Protein AF-A0A8I0AFT9-F1 (afdb_monomer)

Structure (mmCIF, N/CA/C/O backbone):
data_AF-A0A8I0AFT9-F1
#
_entry.id   AF-A0A8I0AFT9-F1
#
loop_
_atom_site.group_PDB
_atom_site.id
_atom_site.type_symbol
_atom_site.label_atom_id
_atom_site.label_alt_id
_atom_site.label_comp_id
_atom_site.label_asym_id
_atom_site.label_entity_id
_atom_site.label_seq_id
_atom_site.pdbx_PDB_ins_code
_atom_site.Cartn_x
_atom_site.Cartn_y
_atom_site.Cartn_z
_atom_site.occupancy
_atom_site.B_iso_or_equiv
_atom_site.auth_seq_id
_atom_site.auth_comp_id
_atom_site.auth_asym_id
_atom_site.auth_atom_id
_atom_site.pdbx_PDB_model_num
ATOM 1 N N . MET A 1 1 ? 33.572 -23.261 83.042 1.00 41.34 1 MET A N 1
ATOM 2 C CA . MET A 1 1 ? 33.654 -23.619 81.605 1.00 41.34 1 MET A CA 1
ATOM 3 C C . MET A 1 1 ? 32.513 -22.936 80.867 1.00 41.34 1 MET A C 1
ATOM 5 O O . MET A 1 1 ? 31.389 -22.984 81.343 1.00 41.34 1 MET A O 1
ATOM 9 N N . LYS A 1 2 ? 32.816 -22.261 79.752 1.00 46.97 2 LYS A N 1
ATOM 10 C CA . LYS A 1 2 ? 31.858 -21.593 78.856 1.00 46.97 2 LYS A CA 1
ATOM 11 C C . LYS A 1 2 ? 31.115 -22.644 78.023 1.00 46.97 2 LYS A C 1
ATOM 13 O O . LYS A 1 2 ? 31.791 -23.472 77.420 1.00 46.97 2 LYS A O 1
ATOM 18 N N . LYS A 1 3 ? 29.785 -22.563 77.901 1.00 50.38 3 LYS A N 1
ATOM 19 C CA . LYS A 1 3 ? 29.046 -23.157 76.772 1.00 50.38 3 LYS A CA 1
ATOM 20 C C . LYS A 1 3 ? 27.942 -22.195 76.325 1.00 50.38 3 LYS A C 1
ATOM 22 O O . LYS A 1 3 ? 26.993 -21.944 77.055 1.00 50.38 3 LYS A O 1
ATOM 27 N N . LYS A 1 4 ? 28.161 -21.601 75.150 1.00 53.72 4 LYS A N 1
ATOM 28 C CA . LYS A 1 4 ? 27.217 -20.765 74.402 1.00 53.72 4 LYS A CA 1
ATOM 29 C C . LYS A 1 4 ? 26.193 -21.698 73.752 1.00 53.72 4 LYS A C 1
ATOM 31 O O . LYS A 1 4 ? 26.616 -22.658 73.111 1.00 53.72 4 LYS A O 1
ATOM 36 N N . PHE A 1 5 ? 24.901 -21.417 73.896 1.00 48.69 5 PHE A N 1
ATOM 37 C CA . PHE A 1 5 ? 23.862 -22.075 73.106 1.00 48.69 5 PHE A CA 1
ATOM 38 C C . PHE A 1 5 ? 23.368 -21.143 72.000 1.00 48.69 5 PHE A C 1
ATOM 40 O O . PHE A 1 5 ? 23.315 -19.925 72.156 1.00 48.69 5 PHE A O 1
ATOM 47 N N . LEU A 1 6 ? 23.161 -21.775 70.852 1.00 46.47 6 LEU A N 1
ATOM 48 C CA . LEU A 1 6 ? 23.053 -21.241 69.505 1.00 46.47 6 LEU A CA 1
ATOM 49 C C . LEU A 1 6 ? 21.650 -20.672 69.232 1.00 46.47 6 LEU A C 1
ATOM 51 O O . LEU A 1 6 ? 20.662 -21.175 69.758 1.00 46.47 6 LEU A O 1
ATOM 55 N N . SER A 1 7 ? 21.602 -19.652 68.375 1.00 48.34 7 SER A N 1
ATOM 56 C CA . SER A 1 7 ? 20.401 -19.068 67.763 1.00 48.34 7 SER A CA 1
ATOM 57 C C . SER A 1 7 ? 19.466 -20.133 67.168 1.00 48.34 7 SER A C 1
ATOM 59 O O . SER A 1 7 ? 19.925 -21.014 66.440 1.00 48.34 7 SER A O 1
ATOM 61 N N . LEU A 1 8 ? 18.162 -20.016 67.446 1.00 38.56 8 LEU A N 1
ATOM 62 C CA . LEU A 1 8 ? 17.100 -20.806 66.825 1.00 38.56 8 LEU A CA 1
ATOM 63 C C . LEU A 1 8 ? 16.384 -19.933 65.780 1.00 38.56 8 LEU A C 1
ATOM 65 O O . LEU A 1 8 ? 15.510 -19.138 66.116 1.00 38.56 8 LEU A O 1
ATOM 69 N N . MET A 1 9 ? 16.768 -20.074 64.508 1.00 53.03 9 MET A N 1
ATOM 70 C CA . MET A 1 9 ? 15.912 -19.684 63.384 1.00 53.03 9 MET A CA 1
ATOM 71 C C . MET A 1 9 ? 14.730 -20.657 63.341 1.00 53.03 9 MET A C 1
ATOM 73 O O . MET A 1 9 ? 14.940 -21.857 63.176 1.00 53.03 9 MET A O 1
ATOM 77 N N . MET A 1 10 ? 13.498 -20.158 63.445 1.00 44.72 10 MET A N 1
ATOM 78 C CA . MET A 1 10 ? 12.333 -20.887 62.944 1.00 44.72 10 MET A CA 1
ATOM 79 C C . MET A 1 10 ? 11.867 -20.238 61.646 1.00 44.72 10 MET A C 1
ATOM 81 O O . MET A 1 10 ? 11.552 -19.052 61.596 1.00 44.72 10 MET A O 1
ATOM 85 N N . ALA A 1 11 ? 11.889 -21.051 60.593 1.00 46.34 11 ALA A N 1
ATOM 86 C CA . ALA A 1 11 ? 11.368 -20.752 59.275 1.00 46.34 11 ALA A CA 1
ATOM 87 C C . ALA A 1 11 ? 9.864 -20.449 59.352 1.00 46.34 11 ALA A C 1
ATOM 89 O O . ALA A 1 11 ? 9.099 -21.246 59.896 1.00 46.34 11 ALA A O 1
ATOM 90 N N . ALA A 1 12 ? 9.446 -19.313 58.795 1.00 38.28 12 ALA A N 1
ATOM 91 C CA . ALA A 1 12 ? 8.038 -19.038 58.555 1.00 38.28 12 ALA A CA 1
ATOM 92 C C . ALA A 1 12 ? 7.589 -19.766 57.281 1.00 38.28 12 ALA A C 1
ATOM 94 O O . ALA A 1 12 ? 8.293 -19.795 56.271 1.00 38.28 12 ALA A O 1
ATOM 95 N N . ALA A 1 13 ? 6.429 -20.403 57.398 1.00 40.47 13 ALA A N 1
ATOM 96 C CA . ALA A 1 13 ? 5.843 -21.328 56.452 1.00 40.47 13 ALA A CA 1
ATOM 97 C C . ALA A 1 13 ? 5.521 -20.696 55.088 1.00 40.47 13 ALA A C 1
ATOM 99 O O . ALA A 1 13 ? 5.073 -19.557 54.985 1.00 40.47 13 ALA A O 1
ATOM 100 N N . VAL A 1 14 ? 5.699 -21.506 54.046 1.00 42.91 14 VAL A N 1
ATOM 101 C CA . VAL A 1 14 ? 5.199 -21.266 52.692 1.00 42.91 14 VAL A CA 1
ATOM 102 C C . VAL A 1 14 ? 3.669 -21.276 52.731 1.00 42.91 14 VAL A C 1
ATOM 104 O O . VAL A 1 14 ? 3.063 -22.311 53.005 1.00 42.91 14 VAL A O 1
ATOM 107 N N . VAL A 1 15 ? 3.042 -20.135 52.442 1.00 41.22 15 VAL A N 1
ATOM 108 C CA . VAL A 1 15 ? 1.609 -20.066 52.137 1.00 41.22 15 VAL A CA 1
ATOM 109 C C . VAL A 1 15 ? 1.445 -2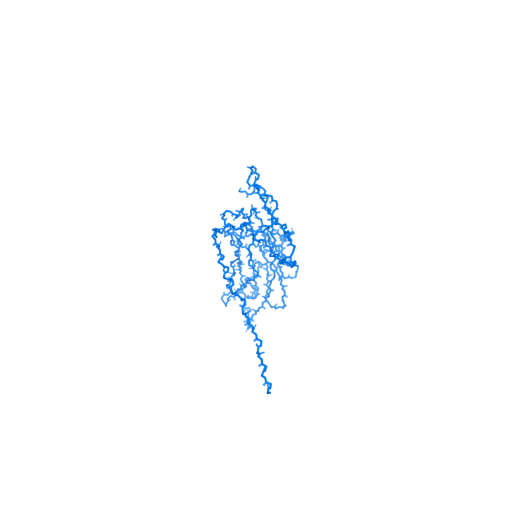0.405 50.661 1.00 41.22 15 VAL A C 1
ATOM 111 O O . VAL A 1 15 ? 1.812 -19.626 49.785 1.00 41.22 15 VAL A O 1
ATOM 114 N N . ALA A 1 16 ? 0.919 -21.596 50.384 1.00 40.03 16 ALA A N 1
ATOM 115 C CA . ALA A 1 16 ? 0.437 -21.949 49.059 1.00 40.03 16 ALA A CA 1
ATOM 116 C C . ALA A 1 16 ? -0.864 -21.179 48.802 1.00 40.03 16 ALA A C 1
ATOM 118 O O . ALA A 1 16 ? -1.919 -21.524 49.335 1.00 40.03 16 ALA A O 1
ATOM 119 N N . THR A 1 17 ? -0.796 -20.124 47.994 1.00 39.12 17 THR A N 1
ATOM 120 C CA . THR A 1 17 ? -1.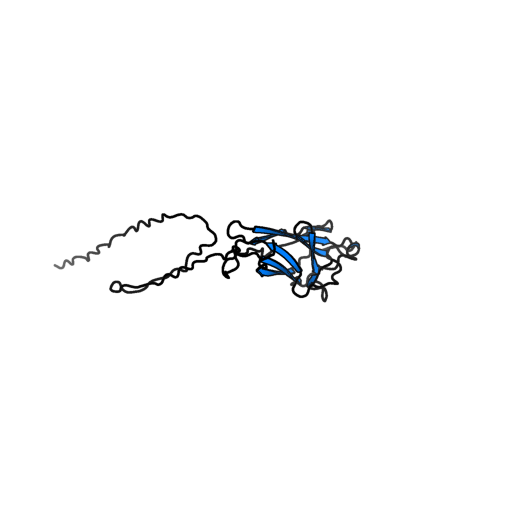993 -19.508 47.428 1.00 39.12 17 THR A CA 1
ATOM 121 C C . THR A 1 17 ? -2.519 -20.433 46.337 1.00 39.12 17 THR A C 1
ATOM 123 O O . THR A 1 17 ? -1.962 -20.551 45.249 1.00 39.12 17 THR A O 1
ATOM 126 N N . THR A 1 18 ? -3.599 -21.147 46.640 1.00 42.56 18 THR A N 1
ATOM 127 C CA . THR A 1 18 ? -4.420 -21.780 45.610 1.00 42.56 18 THR A CA 1
ATOM 128 C C . THR A 1 18 ? -5.233 -20.673 44.944 1.00 42.56 18 THR A C 1
ATOM 130 O O . THR A 1 18 ? -6.286 -20.265 45.425 1.00 42.56 18 THR A O 1
ATOM 133 N N . SER A 1 19 ? -4.707 -20.114 43.856 1.00 42.97 19 SER A N 1
ATOM 134 C CA . SER A 1 19 ? -5.471 -19.216 42.996 1.00 42.97 19 SER A CA 1
ATOM 135 C C . SER A 1 19 ? -6.519 -20.030 42.244 1.00 42.97 19 SER A C 1
ATOM 137 O O . SER A 1 19 ? -6.219 -20.841 41.368 1.00 42.97 19 SER A O 1
ATOM 139 N N . VAL A 1 20 ? -7.780 -19.819 42.610 1.00 38.97 20 VAL A N 1
ATOM 140 C CA . VAL A 1 20 ? -8.927 -20.352 41.879 1.00 38.97 20 VAL A CA 1
ATOM 141 C C . VAL A 1 20 ? -9.179 -19.427 40.687 1.00 38.97 20 VAL A C 1
ATOM 143 O O . VAL A 1 20 ? -9.991 -18.511 40.753 1.00 38.97 20 VAL A O 1
ATOM 146 N N . SER A 1 21 ? -8.448 -19.630 39.592 1.00 46.59 21 SER A N 1
ATOM 147 C CA . SER A 1 21 ? -8.747 -18.977 38.312 1.00 46.59 21 SER A CA 1
ATOM 148 C C . SER A 1 21 ? -9.812 -19.785 37.580 1.00 46.59 21 SER A C 1
ATOM 150 O O . SER A 1 21 ? -9.516 -20.566 36.680 1.00 46.59 21 SER A O 1
ATOM 152 N N . ALA A 1 22 ? -11.064 -19.623 37.996 1.00 44.50 22 ALA A N 1
ATOM 153 C CA . ALA A 1 22 ? -12.220 -20.152 37.291 1.00 44.50 22 ALA A CA 1
ATOM 154 C C . ALA A 1 22 ? -13.177 -18.996 37.020 1.00 44.50 22 ALA A C 1
ATOM 156 O O . ALA A 1 22 ? -13.913 -18.622 37.915 1.00 44.50 22 ALA A O 1
ATOM 157 N N . PHE A 1 23 ? -13.110 -18.414 35.821 1.00 39.19 23 PHE A N 1
ATOM 158 C CA . PHE A 1 23 ? -14.268 -18.089 34.981 1.00 39.19 23 PHE A CA 1
ATOM 159 C C . PHE A 1 23 ? -13.760 -17.692 33.587 1.00 39.19 23 PHE A C 1
ATOM 161 O O . PHE A 1 23 ? -13.130 -16.658 33.401 1.00 39.19 23 PHE A O 1
ATOM 168 N N . ALA A 1 24 ? -14.013 -18.599 32.641 1.00 39.72 24 ALA A N 1
ATOM 169 C CA . ALA A 1 24 ? -14.172 -18.386 31.206 1.00 39.72 24 ALA A CA 1
ATOM 170 C C . ALA A 1 24 ? -13.206 -17.406 30.513 1.00 39.72 24 ALA A C 1
ATOM 172 O O . ALA A 1 24 ? -13.501 -16.232 30.302 1.00 39.72 24 ALA A O 1
ATOM 173 N N . ALA A 1 25 ? -12.106 -17.960 30.003 1.00 38.69 25 ALA A N 1
ATOM 174 C CA . ALA A 1 25 ? -11.455 -17.439 28.809 1.00 38.69 25 ALA A CA 1
ATOM 175 C C . ALA A 1 25 ? -12.342 -17.717 27.579 1.00 38.69 25 ALA A C 1
ATOM 177 O O . ALA A 1 25 ? -12.031 -18.578 26.760 1.00 38.69 25 ALA A O 1
ATOM 178 N N . GLU A 1 26 ? -13.462 -17.007 27.448 1.00 37.50 26 GLU A N 1
ATOM 179 C CA . GLU A 1 26 ? -14.073 -16.808 26.136 1.00 37.50 26 GLU A CA 1
ATOM 180 C C . GLU A 1 26 ? -13.500 -15.522 25.555 1.00 37.50 26 GLU A C 1
ATOM 182 O O . GLU A 1 26 ? -13.589 -14.443 26.140 1.00 37.50 26 GLU A O 1
ATOM 187 N N . SER A 1 27 ? -12.820 -15.671 24.422 1.00 40.47 27 SER A N 1
ATOM 188 C CA . SER A 1 27 ? -12.082 -14.613 23.742 1.00 40.47 27 SER A CA 1
ATOM 189 C C . SER A 1 27 ? -13.046 -13.625 23.076 1.00 40.47 27 SER A C 1
ATOM 191 O O . SER A 1 27 ? -13.109 -13.538 21.856 1.00 40.47 27 SER A O 1
ATOM 193 N N . ASN A 1 28 ? -13.798 -12.861 23.868 1.00 41.69 28 ASN A N 1
ATOM 194 C CA . ASN A 1 28 ? -14.462 -11.658 23.389 1.00 41.69 28 ASN A CA 1
ATOM 195 C C . ASN A 1 28 ? -13.412 -10.552 23.287 1.00 41.69 28 ASN A C 1
ATOM 197 O O . ASN A 1 28 ? -13.028 -9.914 24.265 1.00 41.69 28 ASN A O 1
ATOM 201 N N . SER A 1 29 ? -12.961 -10.336 22.055 1.00 49.59 29 SER A N 1
ATOM 202 C CA . SER A 1 29 ? -11.903 -9.432 21.587 1.00 49.59 29 SER A CA 1
ATOM 203 C C . SER A 1 29 ? -12.009 -7.959 22.025 1.00 49.59 29 SER A C 1
ATOM 205 O O . SER A 1 29 ? -11.112 -7.180 21.688 1.00 49.59 29 SER A O 1
ATOM 207 N N . ASN A 1 30 ? -13.083 -7.592 22.733 1.00 47.22 30 ASN A N 1
ATOM 208 C CA . ASN A 1 30 ? -13.414 -6.254 23.224 1.00 47.22 30 ASN A CA 1
ATOM 209 C C . ASN A 1 30 ? -13.158 -6.066 24.728 1.00 47.22 30 ASN A C 1
ATOM 211 O O . ASN A 1 30 ? -13.286 -4.949 25.224 1.00 47.22 30 ASN A O 1
ATOM 215 N N . VAL A 1 31 ? -12.793 -7.122 25.460 1.00 41.00 31 VAL A N 1
ATOM 216 C CA . VAL A 1 31 ? -12.415 -7.012 26.873 1.00 41.00 31 VAL A CA 1
ATOM 217 C C . VAL A 1 31 ? -10.904 -6.823 26.950 1.00 41.00 31 VAL A C 1
ATOM 219 O O . VAL A 1 31 ? -10.132 -7.737 26.672 1.00 41.00 31 VAL A O 1
ATOM 222 N N . THR A 1 32 ? -10.471 -5.613 27.298 1.00 44.88 32 THR A N 1
ATOM 223 C CA . THR A 1 32 ? -9.063 -5.345 27.617 1.00 44.88 32 THR A CA 1
ATOM 224 C C . THR A 1 32 ? -8.904 -5.430 29.131 1.00 44.88 32 THR A C 1
ATOM 226 O O . THR A 1 32 ? -9.640 -4.764 29.856 1.00 44.88 32 THR A O 1
ATOM 229 N N . MET A 1 33 ? -7.966 -6.244 29.621 1.00 44.00 33 MET A N 1
ATOM 230 C CA . MET A 1 33 ? -7.638 -6.280 31.051 1.00 44.00 33 MET A CA 1
ATOM 231 C C . MET A 1 33 ? -6.879 -4.997 31.453 1.00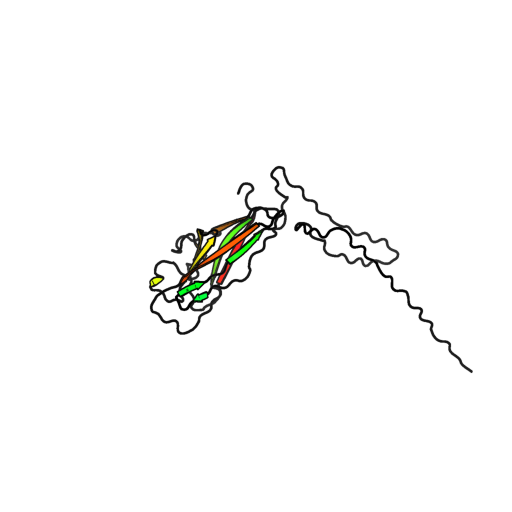 44.00 33 MET A C 1
ATOM 233 O O . MET A 1 33 ? -6.073 -4.507 30.654 1.00 44.00 33 MET A O 1
ATOM 237 N N . PRO A 1 34 ? -7.103 -4.432 32.657 1.00 55.91 34 PRO A N 1
ATOM 238 C CA . PRO A 1 34 ? -6.409 -3.223 33.093 1.00 55.91 34 PRO A CA 1
ATOM 239 C C . PRO A 1 34 ? -4.902 -3.439 33.299 1.00 55.91 34 PRO A C 1
ATOM 241 O O . PRO A 1 34 ? -4.425 -4.554 33.501 1.00 55.91 34 PRO A O 1
ATOM 244 N N . LYS A 1 35 ? -4.166 -2.323 33.310 1.00 57.84 35 LYS A N 1
ATOM 245 C CA . LYS A 1 35 ? -2.762 -2.219 33.730 1.00 57.84 35 LYS A CA 1
ATOM 246 C C . LYS A 1 35 ? -2.651 -2.579 35.221 1.00 57.84 35 LYS A C 1
ATOM 248 O O . LYS A 1 35 ? -3.449 -2.090 36.016 1.00 57.84 35 LYS A O 1
ATOM 253 N N . GLU A 1 36 ? -1.687 -3.419 35.592 1.00 60.88 36 GLU A N 1
ATOM 254 C CA . GLU A 1 36 ? -1.493 -3.864 36.981 1.00 60.88 36 GLU A CA 1
ATOM 255 C C . GLU A 1 36 ? -1.176 -2.688 37.927 1.00 60.88 36 GLU A C 1
ATOM 257 O O . GLU A 1 36 ? -0.393 -1.798 37.581 1.00 60.88 36 GLU A O 1
ATOM 262 N N . ALA A 1 37 ? -1.757 -2.702 39.132 1.00 58.22 37 ALA A N 1
ATOM 263 C CA . ALA A 1 37 ? -1.431 -1.778 40.218 1.00 58.22 37 ALA A CA 1
ATOM 264 C C . ALA A 1 37 ? -0.631 -2.515 41.303 1.00 58.22 37 ALA A C 1
ATOM 266 O O . ALA A 1 37 ? -1.021 -3.592 41.748 1.00 58.22 37 ALA A O 1
ATOM 267 N N . ASN A 1 38 ? 0.495 -1.936 41.728 1.00 63.34 38 ASN A N 1
ATOM 268 C CA . ASN A 1 38 ? 1.326 -2.477 42.803 1.00 63.34 38 ASN A CA 1
ATOM 269 C C . ASN A 1 38 ? 1.093 -1.655 44.077 1.00 63.34 38 ASN A C 1
ATOM 271 O O . ASN A 1 38 ? 1.601 -0.538 44.188 1.00 63.34 38 ASN A O 1
ATOM 275 N N . ILE A 1 39 ? 0.301 -2.194 45.006 1.00 70.62 39 ILE A N 1
ATOM 276 C CA . ILE A 1 39 ? -0.035 -1.533 46.271 1.00 70.62 39 ILE A CA 1
ATOM 277 C C . ILE A 1 39 ? 1.135 -1.710 47.245 1.00 70.62 39 ILE A C 1
ATOM 279 O O . ILE A 1 39 ? 1.480 -2.829 47.619 1.00 70.62 39 ILE A O 1
ATOM 283 N N . LYS A 1 40 ? 1.759 -0.596 47.644 1.00 67.38 40 LYS A N 1
ATOM 284 C CA . LYS A 1 40 ? 2.901 -0.557 48.571 1.00 67.38 40 LYS A CA 1
ATOM 285 C C . LYS A 1 40 ? 2.556 0.261 49.814 1.00 67.38 40 LYS A C 1
ATOM 287 O O . LYS A 1 40 ? 3.123 1.330 50.024 1.00 67.38 40 LYS A O 1
ATOM 292 N N . GLU A 1 41 ? 1.623 -0.242 50.614 1.00 73.31 41 GLU A N 1
ATOM 293 C CA . GLU A 1 41 ? 1.283 0.327 51.923 1.00 73.31 41 GLU A CA 1
ATOM 294 C C . GLU A 1 41 ? 1.636 -0.643 53.054 1.00 73.31 41 GLU A C 1
ATOM 296 O O . GLU A 1 41 ? 1.942 -1.814 52.817 1.00 73.31 41 GLU A O 1
ATOM 301 N N . THR A 1 42 ? 1.687 -0.126 54.279 1.00 67.19 42 THR A N 1
ATOM 302 C CA . THR A 1 42 ? 2.023 -0.900 55.474 1.00 67.19 42 THR A CA 1
ATOM 303 C C . THR A 1 42 ? 0.850 -1.789 55.903 1.00 67.19 42 THR A C 1
ATOM 305 O O . THR A 1 42 ? -0.308 -1.490 55.629 1.00 67.19 42 THR A O 1
ATOM 308 N N . ASP A 1 43 ? 1.166 -2.907 56.564 1.00 66.25 43 ASP A N 1
ATOM 309 C CA . ASP A 1 43 ? 0.229 -3.955 57.026 1.00 66.25 43 ASP A CA 1
ATOM 310 C C . ASP A 1 43 ? -0.897 -3.426 57.938 1.00 66.25 43 ASP A C 1
ATOM 312 O O . ASP A 1 43 ? -1.989 -3.986 57.974 1.00 66.25 43 ASP A O 1
ATOM 316 N N . ASP A 1 44 ? -0.655 -2.303 58.614 1.00 74.38 44 ASP A N 1
ATOM 317 C CA . ASP A 1 44 ? -1.593 -1.639 59.517 1.00 74.38 44 ASP A CA 1
ATOM 318 C C . ASP A 1 44 ? -2.564 -0.671 58.813 1.00 74.38 44 ASP A C 1
ATOM 320 O O . ASP A 1 44 ? -3.417 -0.072 59.472 1.00 74.38 44 ASP A O 1
ATOM 324 N N . GLN A 1 45 ? -2.454 -0.511 57.490 1.00 72.19 45 GLN A N 1
ATOM 325 C CA . GLN A 1 45 ? -3.344 0.317 56.675 1.00 72.19 45 GLN A CA 1
ATOM 326 C C . GLN A 1 45 ? -4.347 -0.536 55.889 1.00 72.19 45 GLN A C 1
ATOM 328 O O . GLN A 1 45 ? -4.131 -1.712 55.606 1.00 72.19 45 GLN A O 1
ATOM 333 N N . THR A 1 46 ? -5.467 0.079 55.505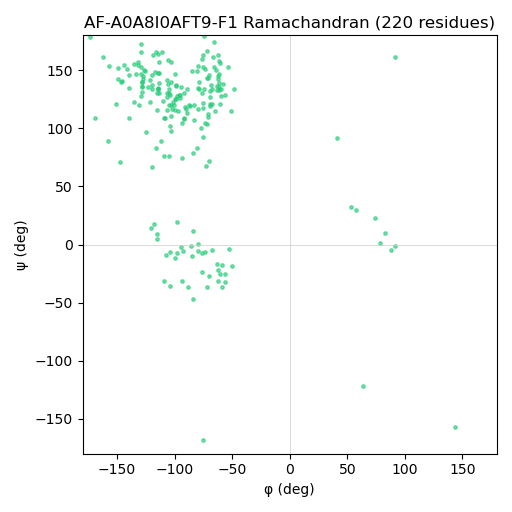 1.00 74.62 46 THR A N 1
ATOM 334 C CA . THR A 1 46 ? -6.482 -0.526 54.625 1.00 74.62 46 THR A CA 1
ATOM 335 C C . THR A 1 46 ? -6.444 0.166 53.260 1.00 74.62 46 THR A C 1
ATOM 337 O O . THR A 1 46 ? -7.295 1.016 52.984 1.00 74.62 46 THR A O 1
ATOM 340 N N . PRO A 1 47 ? -5.443 -0.143 52.408 1.00 75.12 47 PRO A N 1
ATOM 341 C CA . PRO A 1 47 ? -5.300 0.509 51.116 1.00 75.12 47 PRO A CA 1
ATOM 342 C C . PRO A 1 47 ? -6.543 0.265 50.267 1.00 75.12 47 PRO A C 1
ATOM 344 O O . PRO A 1 47 ? -7.029 -0.861 50.134 1.00 75.12 47 PRO A O 1
ATOM 347 N N . THR A 1 48 ? -7.039 1.334 49.661 1.00 75.94 48 THR A N 1
ATOM 348 C CA . THR A 1 48 ? -8.128 1.278 48.686 1.00 75.94 48 THR A CA 1
ATOM 349 C C . THR A 1 48 ? -7.551 1.508 47.297 1.00 75.94 48 THR A C 1
ATOM 351 O O . THR A 1 48 ? -6.629 2.300 47.118 1.00 75.94 48 THR A O 1
ATOM 354 N N . GLN A 1 49 ? -8.064 0.780 46.307 1.00 73.62 49 GLN A N 1
ATOM 355 C CA . GLN A 1 49 ? -7.665 0.940 44.915 1.00 73.62 49 GLN A CA 1
ATOM 356 C C . GLN A 1 49 ? -8.914 1.044 44.057 1.00 73.62 49 GLN A C 1
ATOM 358 O O . GLN A 1 49 ? -9.712 0.108 43.982 1.00 73.62 49 GLN A O 1
ATOM 363 N N . ASP A 1 50 ? -9.044 2.171 43.369 1.00 77.69 50 ASP A N 1
ATOM 364 C CA . ASP A 1 50 ? -10.102 2.354 42.390 1.00 77.69 50 ASP A CA 1
ATOM 365 C C . ASP A 1 50 ? -9.838 1.456 41.178 1.00 77.69 50 ASP A C 1
ATOM 367 O O . ASP A 1 50 ? -8.754 1.480 40.580 1.00 77.69 50 ASP A O 1
ATOM 371 N N . VAL A 1 51 ? -10.846 0.659 40.815 1.00 72.44 51 VAL A N 1
ATOM 372 C CA . VAL A 1 51 ? -10.872 -0.144 39.591 1.00 72.44 51 VAL A CA 1
ATOM 373 C C . VAL A 1 51 ? -11.892 0.477 38.650 1.00 72.44 51 VAL A C 1
ATOM 375 O O . VAL A 1 51 ? -13.099 0.408 38.876 1.00 72.44 51 VAL A O 1
ATOM 378 N N . TYR A 1 52 ? -11.403 1.089 37.576 1.00 70.81 52 TYR A N 1
ATOM 379 C CA . TYR A 1 52 ? -12.262 1.693 36.566 1.00 70.81 52 TYR A CA 1
ATOM 380 C C . TYR A 1 52 ? -12.742 0.628 35.578 1.00 70.81 52 TYR A C 1
ATOM 382 O O . TYR A 1 52 ? -11.939 -0.002 34.890 1.00 70.81 52 TYR A O 1
ATOM 390 N N . ILE A 1 53 ? -14.061 0.446 35.495 1.00 69.81 53 ILE A N 1
ATOM 391 C CA . ILE A 1 53 ? -14.719 -0.450 34.539 1.00 69.81 53 ILE A CA 1
ATOM 392 C C . ILE A 1 53 ? -15.454 0.415 33.516 1.00 69.81 53 ILE A C 1
ATOM 394 O O . ILE A 1 53 ? -16.294 1.238 33.879 1.00 69.81 53 ILE A O 1
ATOM 398 N N . THR A 1 54 ? -15.144 0.242 32.232 1.00 68.50 54 THR A N 1
ATOM 399 C CA . THR A 1 54 ? -15.823 0.953 31.142 1.00 68.50 54 THR A CA 1
ATOM 400 C C . THR A 1 54 ? -16.858 0.044 30.489 1.00 68.50 54 THR A C 1
ATOM 402 O O . THR A 1 54 ? -16.516 -1.014 29.965 1.00 68.50 54 THR A O 1
ATOM 405 N N . GLY A 1 55 ? -18.124 0.465 30.518 1.00 58.41 55 GLY A N 1
ATOM 406 C CA . GLY A 1 55 ? -19.218 -0.167 29.782 1.00 58.41 55 GLY A CA 1
ATOM 407 C C . GLY A 1 55 ? -19.531 0.591 28.493 1.00 58.41 55 GLY A C 1
ATOM 408 O O . GLY A 1 55 ? -19.436 1.818 28.444 1.00 58.41 55 GLY A O 1
ATOM 409 N N . HIS A 1 56 ? -19.934 -0.135 27.455 1.00 69.75 56 HIS A N 1
ATOM 410 C CA . HIS A 1 56 ? -20.381 0.436 26.189 1.00 69.75 56 HIS A CA 1
ATOM 411 C C . HIS A 1 56 ? -21.746 -0.151 25.824 1.00 69.75 56 HIS A C 1
ATOM 413 O O . HIS A 1 56 ? -21.951 -1.356 25.957 1.00 69.75 56 HIS A O 1
ATOM 419 N N . VAL A 1 57 ? -22.661 0.699 25.361 1.00 66.81 57 VAL A N 1
ATOM 420 C CA . VAL A 1 57 ? -23.984 0.313 24.852 1.00 66.81 57 VAL A CA 1
ATOM 421 C C . VAL A 1 57 ? -24.090 0.840 23.427 1.00 66.81 57 VAL A C 1
ATOM 423 O O . VAL A 1 57 ? -23.664 1.966 23.167 1.00 66.81 57 VAL A O 1
ATOM 426 N N . GLN A 1 58 ? -24.593 0.011 22.515 1.00 63.25 58 GLN A N 1
ATOM 427 C CA . GLN A 1 58 ? -24.830 0.413 21.131 1.00 63.25 58 GLN A CA 1
ATOM 428 C C . GLN A 1 58 ? -26.052 1.333 21.029 1.00 63.25 58 GLN A C 1
ATOM 430 O O . GLN A 1 58 ? -26.973 1.222 21.839 1.00 63.25 58 GLN A O 1
ATOM 435 N N . ASP A 1 59 ? -26.068 2.227 20.042 1.00 66.50 59 ASP A N 1
ATOM 436 C CA . ASP A 1 59 ? -27.274 2.985 19.696 1.00 66.50 59 ASP A CA 1
ATOM 437 C C . ASP A 1 59 ? -28.314 2.116 18.957 1.00 66.50 59 ASP A C 1
ATOM 439 O O . ASP A 1 59 ? -28.113 0.922 18.717 1.00 66.50 59 ASP A O 1
ATOM 443 N N . GLU A 1 60 ? -29.455 2.710 18.600 1.00 64.06 60 GLU A N 1
ATOM 444 C CA . GLU A 1 60 ? -30.547 2.023 17.894 1.00 64.06 60 GLU A CA 1
ATOM 445 C C . GLU A 1 60 ? -30.142 1.521 16.495 1.00 64.06 60 GLU A C 1
ATOM 447 O O . GLU A 1 60 ? -30.813 0.659 15.925 1.00 64.06 60 GLU A O 1
ATOM 452 N N . GLN A 1 61 ? -29.041 2.036 15.944 1.00 61.75 61 GLN A N 1
ATOM 453 C CA . GLN A 1 61 ? -28.458 1.645 14.663 1.00 61.75 61 GLN A CA 1
ATOM 454 C C . GLN A 1 61 ? -27.352 0.587 14.831 1.00 61.75 61 GLN A C 1
ATOM 456 O O . GLN A 1 61 ? -26.808 0.095 13.840 1.00 61.75 61 GLN A O 1
ATOM 461 N N . GLY A 1 62 ? -27.035 0.194 16.069 1.00 58.06 62 GLY A N 1
ATOM 462 C CA . GLY A 1 62 ? -25.987 -0.770 16.389 1.00 58.06 62 GLY A CA 1
ATOM 463 C C . GLY A 1 62 ? -24.580 -0.165 16.443 1.00 58.06 62 GLY A C 1
ATOM 464 O O . GLY A 1 62 ? -23.599 -0.916 16.515 1.00 58.06 62 GLY A O 1
ATOM 465 N N . GLU A 1 63 ? -24.429 1.162 16.409 1.00 61.38 63 GLU A N 1
ATOM 466 C CA . GLU A 1 63 ? -23.120 1.804 16.510 1.00 61.38 63 GLU A CA 1
ATOM 467 C C . GLU A 1 63 ? -22.623 1.856 17.952 1.00 61.38 63 GLU A C 1
ATOM 469 O O . GLU A 1 63 ? -23.355 2.150 18.892 1.00 61.38 63 GLU A O 1
ATOM 474 N N . MET A 1 64 ? -21.327 1.606 18.131 1.00 65.94 64 MET A N 1
ATOM 475 C CA . MET A 1 64 ? -20.658 1.765 19.421 1.00 65.94 64 MET A CA 1
ATOM 476 C C . MET A 1 64 ? -20.203 3.217 19.628 1.00 65.94 64 MET A C 1
ATOM 478 O O . MET A 1 64 ? -19.794 3.867 18.657 1.00 65.94 64 MET A O 1
ATOM 482 N N . PRO A 1 65 ? -20.153 3.708 20.885 1.00 66.81 65 PRO A N 1
ATOM 483 C CA . PRO A 1 65 ? -19.500 4.977 21.200 1.00 66.81 65 PRO A CA 1
ATOM 484 C C . PRO A 1 65 ? -18.058 4.992 20.669 1.00 66.81 65 PRO A C 1
ATOM 486 O O . PRO A 1 65 ? -17.431 3.940 20.502 1.00 66.81 65 PRO A O 1
ATOM 489 N N . THR A 1 66 ? -17.529 6.184 20.371 1.00 65.00 66 THR A N 1
ATOM 490 C CA . THR A 1 66 ? -16.182 6.348 19.803 1.00 65.00 66 THR A CA 1
ATOM 491 C C . THR A 1 66 ? -15.146 5.580 20.622 1.00 65.00 66 THR A C 1
ATOM 493 O O . THR A 1 66 ? -14.902 5.901 21.782 1.00 65.00 66 THR A O 1
ATOM 496 N N . ALA A 1 67 ? -14.537 4.571 19.999 1.00 64.00 67 ALA A N 1
ATOM 497 C CA . ALA A 1 67 ? -13.543 3.692 20.600 1.00 64.00 67 ALA A CA 1
ATOM 498 C C . ALA A 1 67 ? -12.299 3.606 19.702 1.00 64.00 67 ALA A C 1
ATOM 500 O O . ALA A 1 67 ? -12.325 4.003 18.534 1.00 64.00 67 ALA A O 1
ATOM 501 N N . SER A 1 68 ? -11.198 3.092 20.248 1.00 66.00 68 SER A N 1
ATOM 502 C CA . SER A 1 68 ? -9.953 2.893 19.500 1.00 66.00 68 SER A CA 1
ATOM 503 C C . SER A 1 68 ? -10.139 1.909 18.339 1.00 66.00 68 SER A C 1
ATOM 505 O O . SER A 1 68 ? -10.824 0.895 18.471 1.00 66.00 68 SER A O 1
ATOM 507 N N . PHE A 1 69 ? -9.483 2.170 17.204 1.00 68.62 69 PHE A N 1
ATOM 508 C CA . PHE A 1 69 ? -9.423 1.205 16.105 1.00 68.62 69 PHE A CA 1
ATOM 509 C C . PHE A 1 69 ? -8.699 -0.073 16.541 1.00 68.62 69 PHE A C 1
ATOM 511 O O . PHE A 1 69 ? -7.614 -0.009 17.119 1.00 68.62 69 PHE A O 1
ATOM 518 N N . LYS A 1 70 ? -9.255 -1.230 16.175 1.00 75.19 70 LYS A N 1
ATOM 519 C CA . LYS A 1 70 ? -8.580 -2.529 16.259 1.00 75.19 70 LYS A CA 1
ATOM 520 C C . LYS A 1 70 ? -8.406 -3.090 14.849 1.00 75.19 70 LYS A C 1
ATOM 522 O O . LYS A 1 70 ? -9.243 -3.843 14.356 1.00 75.19 70 LYS A O 1
ATOM 527 N N . VAL A 1 71 ? -7.350 -2.634 14.176 1.00 71.75 71 VAL A N 1
ATOM 528 C CA . VAL A 1 71 ? -7.070 -2.942 12.766 1.00 71.75 71 VAL A CA 1
ATOM 529 C C . VAL A 1 71 ? -5.645 -3.460 12.623 1.00 71.75 71 VAL A C 1
ATOM 531 O O . VAL A 1 71 ? -4.707 -2.839 13.120 1.00 71.75 71 VAL A O 1
ATOM 534 N N . THR A 1 72 ? -5.475 -4.574 11.917 1.00 77.19 72 THR A N 1
ATOM 535 C CA . THR A 1 72 ? -4.164 -5.127 11.558 1.00 77.19 72 THR A CA 1
ATOM 536 C C . THR A 1 72 ? -3.878 -4.855 10.086 1.00 77.19 72 THR A C 1
ATOM 538 O O . THR A 1 72 ? -4.719 -5.130 9.228 1.00 77.19 72 THR A O 1
ATOM 541 N N . VAL A 1 73 ? -2.686 -4.325 9.800 1.00 78.94 73 VAL A N 1
ATOM 542 C CA . VAL A 1 73 ? -2.157 -4.119 8.444 1.00 78.94 73 VAL A CA 1
ATOM 543 C C . VAL A 1 73 ? -0.711 -4.618 8.364 1.00 78.94 73 VAL A C 1
ATOM 545 O O . VAL A 1 73 ? 0.021 -4.490 9.351 1.00 78.94 73 VAL A O 1
ATOM 548 N N . PRO A 1 74 ? -0.257 -5.159 7.221 1.00 76.88 74 PRO A N 1
ATOM 549 C CA . PRO A 1 74 ? 1.133 -5.559 7.057 1.00 76.88 74 PRO A CA 1
ATOM 550 C C . PRO A 1 74 ? 2.039 -4.327 7.041 1.00 76.88 74 PRO A C 1
ATOM 552 O O . PRO A 1 74 ? 1.730 -3.327 6.394 1.00 76.88 74 PRO A O 1
ATOM 555 N N . THR A 1 75 ? 3.176 -4.411 7.729 1.00 77.19 75 THR A N 1
ATOM 556 C CA . THR A 1 75 ? 4.159 -3.317 7.826 1.00 77.19 75 THR A CA 1
ATOM 557 C C . THR A 1 75 ? 5.345 -3.486 6.878 1.00 77.19 75 THR A C 1
ATOM 559 O O . THR A 1 75 ? 6.109 -2.544 6.681 1.00 77.19 75 THR A O 1
ATOM 562 N N . ALA A 1 76 ? 5.495 -4.666 6.273 1.00 77.88 76 ALA A N 1
ATOM 563 C CA . ALA A 1 76 ? 6.544 -4.974 5.312 1.00 77.88 76 ALA A CA 1
ATOM 564 C C . ALA A 1 76 ? 6.024 -5.934 4.239 1.00 77.88 76 ALA A C 1
ATOM 566 O O . ALA A 1 76 ? 5.275 -6.866 4.534 1.00 77.88 76 ALA A O 1
ATOM 567 N N . ALA A 1 77 ? 6.442 -5.709 2.996 1.00 81.50 77 ALA A N 1
ATOM 568 C CA . ALA A 1 77 ? 6.150 -6.584 1.874 1.00 81.50 77 ALA A CA 1
ATOM 569 C C . ALA A 1 77 ? 7.189 -6.384 0.764 1.00 81.50 77 ALA A C 1
ATOM 571 O O . ALA A 1 77 ? 7.757 -5.301 0.637 1.00 81.50 77 ALA A O 1
ATOM 572 N N . ASN A 1 78 ? 7.411 -7.417 -0.048 1.00 87.56 78 ASN A N 1
ATOM 573 C CA . ASN A 1 78 ? 8.367 -7.391 -1.152 1.00 87.56 78 ASN A CA 1
ATOM 574 C C . ASN A 1 78 ? 7.674 -7.832 -2.437 1.00 87.56 78 ASN A C 1
ATOM 576 O O . ASN A 1 78 ? 6.877 -8.768 -2.410 1.00 87.56 78 ASN A O 1
ATOM 580 N N . PHE A 1 79 ? 8.018 -7.201 -3.557 1.00 92.19 79 PHE A N 1
ATOM 581 C CA . PHE A 1 79 ? 7.697 -7.706 -4.888 1.00 92.19 79 PHE A CA 1
ATOM 582 C C . PHE A 1 79 ? 8.986 -8.088 -5.614 1.00 92.19 79 PHE A C 1
ATOM 584 O O . PHE A 1 79 ? 10.072 -7.620 -5.280 1.00 92.19 79 PHE A O 1
ATOM 591 N N . THR A 1 80 ? 8.877 -8.965 -6.603 1.00 93.44 80 THR A N 1
ATOM 592 C CA . THR A 1 80 ? 10.008 -9.436 -7.405 1.00 93.44 80 THR A CA 1
ATOM 593 C C . THR A 1 80 ? 9.685 -9.285 -8.878 1.00 93.44 80 THR A C 1
ATOM 595 O O . THR A 1 80 ? 8.600 -9.652 -9.319 1.00 93.44 80 THR A O 1
ATOM 598 N N . VAL A 1 81 ? 10.644 -8.785 -9.655 1.00 92.75 81 VAL A N 1
ATOM 599 C CA . VAL A 1 81 ? 10.600 -8.872 -11.116 1.00 92.75 81 VAL A CA 1
ATOM 600 C C . VAL A 1 81 ? 11.446 -10.065 -11.532 1.00 92.75 81 VAL A C 1
ATOM 602 O O . VAL A 1 81 ? 12.656 -10.086 -11.308 1.00 92.75 81 VAL A O 1
ATOM 605 N N . THR A 1 82 ? 10.815 -11.083 -12.107 1.00 91.56 82 THR A N 1
ATOM 606 C CA . THR A 1 82 ? 11.515 -12.303 -12.521 1.00 91.56 82 THR A CA 1
ATOM 607 C C . THR A 1 82 ? 12.388 -12.053 -13.747 1.00 91.56 82 THR A C 1
ATOM 609 O O . THR A 1 82 ? 12.240 -11.055 -14.457 1.00 91.56 82 THR A O 1
ATOM 612 N N . ASN A 1 83 ? 13.278 -12.997 -14.063 1.00 88.44 83 ASN A N 1
ATOM 613 C CA . ASN A 1 83 ? 14.063 -12.933 -15.295 1.00 88.44 83 ASN A CA 1
ATOM 614 C C . ASN A 1 83 ? 13.186 -12.932 -16.571 1.00 88.44 83 ASN A C 1
ATOM 616 O O . ASN A 1 83 ? 13.589 -12.360 -17.581 1.00 88.44 83 ASN A O 1
ATOM 620 N N . ALA A 1 84 ? 11.972 -13.482 -16.501 1.00 87.25 84 ALA A N 1
ATOM 621 C CA . ALA A 1 84 ? 10.976 -13.464 -17.568 1.00 87.25 84 ALA A CA 1
ATOM 622 C C . ALA A 1 84 ? 10.200 -12.133 -17.674 1.00 87.25 84 ALA A C 1
ATOM 624 O O . ALA A 1 84 ? 9.310 -12.010 -18.513 1.00 87.25 84 ALA A O 1
ATOM 625 N N . GLY A 1 85 ? 10.501 -11.138 -16.829 1.00 84.88 85 GLY A N 1
ATOM 626 C CA . GLY A 1 85 ? 9.797 -9.850 -16.822 1.00 84.88 85 GLY A CA 1
ATOM 627 C C . GLY A 1 85 ? 8.389 -9.927 -16.226 1.00 84.88 85 GLY A C 1
ATOM 628 O O . GLY A 1 85 ? 7.540 -9.093 -16.533 1.00 84.88 85 GLY A O 1
ATOM 629 N N . VAL A 1 86 ? 8.127 -10.930 -15.384 1.00 90.12 86 VAL A N 1
ATOM 630 C CA . VAL A 1 86 ? 6.870 -11.055 -14.635 1.00 90.12 86 VAL A CA 1
ATOM 631 C C . VAL A 1 86 ? 7.043 -10.377 -13.282 1.00 90.12 86 VAL A C 1
ATOM 633 O O . VAL A 1 86 ? 8.021 -10.645 -12.583 1.00 90.12 86 VAL A O 1
ATOM 636 N N . VAL A 1 87 ? 6.100 -9.515 -12.903 1.00 93.81 87 VAL A N 1
ATOM 637 C CA . VAL A 1 87 ? 6.047 -8.934 -11.557 1.00 93.81 87 VAL A CA 1
ATOM 638 C C . VAL A 1 87 ? 5.254 -9.877 -10.660 1.00 93.81 87 VAL A C 1
ATOM 640 O O . VAL A 1 87 ? 4.088 -10.155 -10.922 1.00 93.81 87 VAL A O 1
ATOM 643 N N . VAL A 1 88 ? 5.889 -10.364 -9.601 1.00 93.69 88 VAL A N 1
ATOM 644 C CA . VAL A 1 88 ? 5.259 -11.157 -8.542 1.00 93.69 88 VAL A CA 1
ATOM 645 C C . VAL A 1 88 ? 5.184 -10.275 -7.308 1.00 93.69 88 VAL A C 1
ATOM 647 O O . VAL A 1 88 ? 6.217 -9.954 -6.719 1.00 93.69 88 VAL A O 1
ATOM 650 N N . GLY A 1 89 ? 3.980 -9.838 -6.953 1.00 91.38 89 GLY A N 1
ATOM 651 C CA . GLY A 1 89 ? 3.764 -8.950 -5.819 1.00 91.38 89 GLY A CA 1
ATOM 652 C C . GLY A 1 89 ? 3.041 -9.611 -4.641 1.00 91.38 89 GLY A C 1
ATOM 653 O O . GLY A 1 89 ? 2.502 -10.712 -4.767 1.00 91.38 89 GLY A O 1
ATOM 654 N N . PRO A 1 90 ? 3.068 -8.953 -3.472 1.00 92.56 90 PRO A N 1
ATOM 655 C CA . PRO A 1 90 ? 2.455 -9.432 -2.242 1.00 92.56 90 PRO A CA 1
ATOM 656 C C . PRO A 1 90 ? 0.930 -9.268 -2.230 1.00 92.56 90 PRO A C 1
ATOM 658 O O . PRO A 1 90 ? 0.361 -8.400 -2.898 1.00 92.56 90 PRO A O 1
ATOM 661 N N . GLU A 1 91 ? 0.281 -10.041 -1.359 1.00 93.25 91 GLU A N 1
ATOM 662 C CA . GLU A 1 91 ? -1.087 -9.787 -0.909 1.00 93.25 91 GLU A CA 1
ATOM 663 C C . GLU A 1 91 ? -1.043 -9.169 0.493 1.00 93.25 91 GLU A C 1
ATOM 665 O O . GLU A 1 91 ? -0.576 -9.795 1.444 1.00 93.25 91 GLU A O 1
ATOM 670 N N . LEU A 1 92 ? -1.520 -7.933 0.627 1.00 90.44 92 LEU A N 1
ATOM 671 C CA . LEU A 1 92 ? -1.597 -7.224 1.898 1.00 90.44 92 LEU A CA 1
ATOM 672 C C . LEU A 1 92 ? -2.969 -7.467 2.530 1.00 90.44 92 LEU A C 1
ATOM 674 O O . LEU A 1 92 ? -3.977 -6.962 2.035 1.00 90.44 92 LEU A O 1
ATOM 678 N N . GLU A 1 93 ? -3.027 -8.241 3.609 1.00 92.06 93 GLU A N 1
ATOM 679 C CA . GLU A 1 93 ? -4.282 -8.500 4.317 1.00 92.06 93 GLU A CA 1
ATOM 680 C C . GLU A 1 93 ? -4.575 -7.412 5.353 1.00 92.06 93 GLU A C 1
ATOM 682 O O . GLU A 1 93 ? -3.822 -7.219 6.303 1.00 92.06 93 GLU A O 1
ATOM 687 N N . VAL A 1 94 ? -5.699 -6.719 5.182 1.00 91.50 94 VAL A N 1
ATOM 688 C CA . VAL A 1 94 ? -6.269 -5.827 6.190 1.00 91.50 94 VAL A CA 1
ATOM 689 C C . VAL A 1 94 ? -7.315 -6.597 6.977 1.00 91.50 94 VAL A C 1
ATOM 691 O O . VAL A 1 94 ? -8.233 -7.171 6.387 1.00 91.50 94 VAL A O 1
ATOM 694 N N . LYS A 1 95 ? -7.214 -6.558 8.305 1.00 89.50 95 LYS A N 1
ATOM 695 C CA . LYS A 1 95 ? -8.170 -7.179 9.224 1.00 89.50 95 LYS A CA 1
ATOM 696 C C . LYS A 1 95 ? -8.757 -6.124 10.154 1.00 89.50 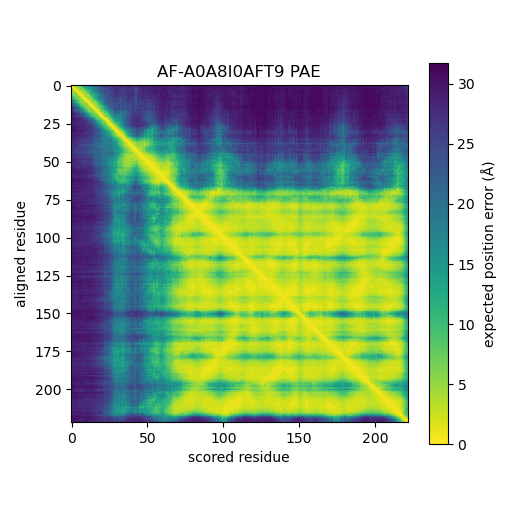95 LYS A C 1
ATOM 698 O O . LYS A 1 95 ? -8.008 -5.456 10.861 1.00 89.50 95 LYS A O 1
ATOM 703 N N . ASN A 1 96 ? -10.080 -5.980 10.160 1.00 87.69 96 ASN A N 1
ATOM 704 C CA . ASN A 1 96 ? -10.817 -5.161 11.118 1.00 87.69 96 ASN A CA 1
ATOM 705 C C . ASN A 1 96 ? -11.466 -6.066 12.169 1.00 87.69 96 ASN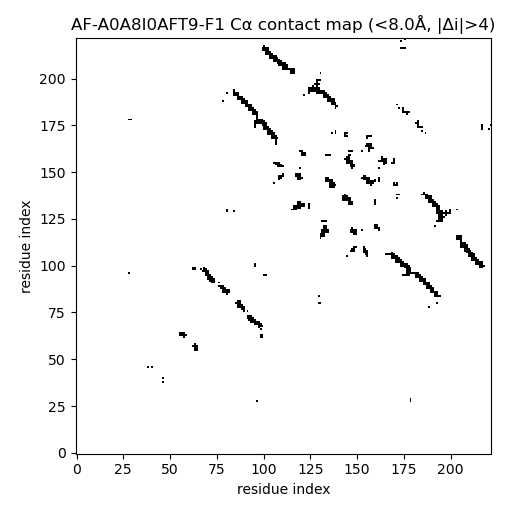 A C 1
ATOM 707 O O . ASN A 1 96 ? -12.293 -6.912 11.835 1.00 87.69 96 ASN A O 1
ATOM 711 N N . GLU A 1 97 ? -11.106 -5.859 13.429 1.00 86.12 97 GLU A N 1
ATOM 712 C CA . GLU A 1 97 ? -11.722 -6.487 14.607 1.00 86.12 97 GLU A CA 1
ATOM 713 C C . GLU A 1 97 ? -12.400 -5.436 15.497 1.00 86.12 97 GLU A C 1
ATOM 715 O O . GLU A 1 97 ? -12.853 -5.736 16.597 1.00 86.12 97 GLU A O 1
ATOM 720 N N . GLY A 1 98 ? -12.422 -4.179 15.046 1.00 78.12 98 GLY A N 1
ATOM 721 C CA . GLY A 1 98 ? -12.995 -3.065 15.778 1.00 78.12 98 GLY A CA 1
ATOM 722 C C . GLY A 1 98 ? -14.517 -3.062 15.741 1.00 78.12 98 GLY A C 1
ATOM 723 O O . GLY A 1 98 ? -15.166 -3.664 14.886 1.00 78.12 98 GLY A O 1
ATOM 724 N N . THR A 1 99 ? -15.098 -2.301 16.655 1.00 75.88 99 THR A N 1
ATOM 725 C CA . THR A 1 99 ? -16.546 -2.099 16.778 1.00 75.88 99 THR A CA 1
ATOM 726 C C . THR A 1 99 ? -17.152 -1.208 15.698 1.00 75.88 99 THR A C 1
ATOM 728 O O . THR A 1 99 ? -18.368 -1.073 15.629 1.00 75.88 99 THR A O 1
ATOM 731 N N . GLN A 1 100 ? -16.323 -0.598 14.853 1.00 80.38 100 GLN A N 1
ATOM 732 C CA . GLN A 1 100 ? -16.743 0.350 13.829 1.00 80.38 100 GLN A CA 1
ATOM 733 C C . GLN A 1 100 ? -16.227 -0.089 12.461 1.00 80.38 100 GLN A C 1
ATOM 735 O O . GLN A 1 100 ? -15.160 -0.701 12.351 1.00 80.38 100 GLN A O 1
ATOM 740 N N . GLY A 1 101 ? -16.985 0.235 11.413 1.00 87.50 101 GLY A N 1
ATOM 741 C CA . GLY A 1 101 ? -16.515 0.080 10.042 1.00 87.50 101 GLY A CA 1
ATOM 742 C C . GLY A 1 101 ? -15.347 1.019 9.742 1.00 87.50 101 GLY A C 1
ATOM 743 O O . GLY A 1 101 ? -15.219 2.090 10.344 1.00 87.50 101 GLY A O 1
ATOM 744 N N . ILE A 1 102 ? -14.499 0.625 8.796 1.00 90.88 102 ILE A N 1
ATOM 745 C CA . ILE A 1 102 ? -13.338 1.398 8.361 1.00 90.88 102 ILE A CA 1
ATOM 746 C C . ILE A 1 102 ? -13.290 1.555 6.845 1.00 90.88 102 ILE A C 1
ATOM 748 O O . ILE A 1 102 ? -13.731 0.691 6.089 1.00 90.88 102 ILE A O 1
ATOM 752 N N . GLU A 1 103 ? -12.674 2.640 6.404 1.00 94.44 103 GLU A N 1
ATOM 753 C CA . GLU A 1 103 ? -12.212 2.829 5.035 1.00 94.44 103 GLU A CA 1
ATOM 754 C C . GLU A 1 103 ? -10.684 2.886 5.016 1.00 94.44 103 GLU A C 1
ATOM 756 O O . GLU A 1 103 ? -10.064 3.518 5.878 1.00 94.44 103 GLU A O 1
ATOM 761 N N . VAL A 1 104 ? -10.074 2.250 4.017 1.00 94.81 104 VAL A N 1
ATOM 762 C CA . VAL A 1 104 ? -8.620 2.233 3.823 1.00 94.81 104 VAL A CA 1
ATOM 763 C C . VAL A 1 104 ? -8.279 2.954 2.529 1.00 94.81 104 VAL A C 1
ATOM 765 O O . VAL A 1 104 ? -8.852 2.661 1.482 1.00 94.81 104 VAL A O 1
ATOM 768 N N . TYR A 1 105 ? -7.323 3.875 2.603 1.00 95.94 105 TYR A N 1
ATOM 769 C CA . TYR A 1 105 ? -6.862 4.698 1.489 1.00 95.94 105 TYR A CA 1
ATOM 770 C C . TYR A 1 105 ? -5.368 4.484 1.250 1.00 95.94 105 TYR A C 1
ATOM 772 O O . TYR A 1 105 ? -4.608 4.427 2.215 1.00 95.94 105 TYR A O 1
ATOM 780 N N . ALA A 1 106 ? -4.928 4.451 -0.008 1.00 95.81 106 ALA A N 1
ATOM 781 C CA . ALA A 1 106 ? -3.518 4.625 -0.361 1.00 95.81 106 ALA A CA 1
ATOM 782 C C . ALA A 1 106 ? -3.249 6.111 -0.593 1.00 95.81 106 ALA A C 1
ATOM 784 O O . ALA A 1 106 ? -3.827 6.704 -1.501 1.00 95.81 106 ALA A O 1
ATOM 785 N N . THR A 1 107 ? -2.390 6.726 0.218 1.00 93.88 107 THR A N 1
ATOM 786 C CA . THR A 1 107 ? -2.215 8.190 0.212 1.00 93.88 107 THR A CA 1
ATOM 787 C C . THR A 1 107 ? -0.890 8.660 -0.359 1.00 93.88 107 THR A C 1
ATOM 789 O O . THR A 1 107 ? -0.817 9.748 -0.919 1.00 93.88 107 THR A O 1
ATOM 792 N N . GLU A 1 108 ? 0.165 7.868 -0.207 1.00 92.88 108 GLU A N 1
ATOM 793 C CA . GLU A 1 108 ? 1.504 8.218 -0.674 1.00 92.88 108 GLU A CA 1
ATOM 794 C C . GLU A 1 108 ? 2.224 6.949 -1.118 1.00 92.88 108 GLU A C 1
ATOM 796 O O . GLU A 1 108 ? 2.127 5.914 -0.457 1.00 92.88 108 GLU A O 1
ATOM 801 N N . PHE A 1 109 ? 2.965 7.046 -2.216 1.00 94.31 109 PHE A N 1
ATOM 802 C CA . PHE A 1 109 ? 3.915 6.032 -2.635 1.00 94.31 109 PHE A CA 1
ATOM 803 C C . PHE A 1 109 ? 5.202 6.723 -3.065 1.00 94.31 109 PHE A C 1
ATOM 805 O O . PHE A 1 109 ? 5.177 7.618 -3.911 1.00 94.31 109 PHE A O 1
ATOM 812 N N . THR A 1 110 ? 6.313 6.364 -2.433 1.00 92.31 110 THR A N 1
ATOM 813 C CA . THR A 1 110 ? 7.613 6.995 -2.674 1.00 92.31 110 THR A CA 1
ATOM 814 C C . THR A 1 110 ? 8.724 5.962 -2.684 1.00 92.31 110 THR A C 1
ATOM 816 O O . THR A 1 110 ? 8.695 4.978 -1.946 1.00 92.31 110 THR A O 1
ATOM 819 N N . LYS A 1 111 ? 9.734 6.192 -3.522 1.00 91.75 111 LYS A N 1
ATOM 820 C CA . LYS A 1 111 ? 10.992 5.451 -3.464 1.00 91.75 111 LYS A CA 1
ATOM 821 C C . LYS A 1 111 ? 11.854 6.018 -2.337 1.00 91.75 111 LYS A C 1
ATOM 823 O O . LYS A 1 111 ? 11.982 7.235 -2.229 1.00 91.75 111 LYS A O 1
ATOM 828 N N . THR A 1 112 ? 12.436 5.157 -1.506 1.00 89.75 112 THR A N 1
ATOM 829 C CA . THR A 1 112 ? 13.271 5.575 -0.365 1.00 89.75 112 THR A CA 1
ATOM 830 C C . THR A 1 112 ? 14.763 5.319 -0.578 1.00 89.75 112 THR A C 1
ATOM 832 O O . THR A 1 112 ? 15.578 5.809 0.199 1.00 89.75 112 THR A O 1
ATOM 835 N N . THR A 1 113 ? 15.135 4.598 -1.638 1.00 89.19 113 THR A N 1
ATOM 836 C CA . THR A 1 113 ? 16.525 4.300 -2.023 1.00 89.19 113 THR A CA 1
ATOM 837 C C . THR A 1 113 ? 16.867 4.863 -3.405 1.00 89.19 113 THR A C 1
ATOM 839 O O . THR A 1 113 ? 15.989 5.210 -4.190 1.00 89.19 113 THR A O 1
ATOM 842 N N . GLY A 1 114 ? 18.160 4.969 -3.717 1.00 82.69 114 GLY A N 1
ATOM 843 C CA . GLY A 1 114 ? 18.659 5.550 -4.970 1.00 82.69 114 GLY A CA 1
ATOM 844 C C . GLY A 1 114 ? 19.032 4.553 -6.075 1.00 82.69 114 GLY A C 1
ATOM 845 O O . GLY A 1 114 ? 19.818 4.924 -6.936 1.00 82.69 114 GLY A O 1
ATOM 846 N N . GLY A 1 115 ? 18.560 3.301 -6.044 1.00 85.81 115 GLY A N 1
ATOM 847 C CA . GLY A 1 115 ? 18.915 2.285 -7.042 1.00 85.81 115 GLY A CA 1
ATOM 848 C C . GLY A 1 115 ? 18.216 2.461 -8.396 1.00 85.81 115 GLY A C 1
ATOM 849 O O . GLY A 1 115 ? 17.571 3.477 -8.668 1.00 85.81 115 GLY A O 1
ATOM 850 N N . ASP A 1 116 ? 18.317 1.445 -9.252 1.00 89.31 116 ASP A N 1
ATOM 851 C CA . ASP A 1 116 ? 17.914 1.532 -10.664 1.00 89.31 116 ASP A CA 1
ATOM 852 C C . ASP A 1 116 ? 16.473 1.088 -10.954 1.00 89.31 116 ASP A C 1
ATOM 854 O O . ASP A 1 116 ? 16.012 1.218 -12.093 1.00 89.31 116 ASP A O 1
ATOM 858 N N . LEU A 1 117 ? 15.740 0.565 -9.965 1.00 91.25 117 LEU A N 1
ATOM 859 C CA . LEU A 1 117 ? 14.355 0.142 -10.160 1.00 91.25 117 LEU A CA 1
ATOM 860 C C . LEU A 1 117 ? 13.434 1.367 -10.220 1.00 91.25 117 LEU A C 1
ATOM 862 O O . LEU A 1 117 ? 13.378 2.168 -9.285 1.00 91.25 117 LEU A O 1
ATOM 866 N N . LYS A 1 118 ? 12.698 1.529 -11.317 1.00 92.00 118 LYS A N 1
ATOM 867 C CA . LYS A 1 118 ? 11.825 2.687 -11.554 1.00 92.00 118 LYS A CA 1
ATOM 868 C C . LYS A 1 118 ? 10.374 2.248 -11.593 1.00 92.00 118 LYS A C 1
ATOM 870 O O . LYS A 1 118 ? 10.051 1.291 -12.291 1.00 92.00 118 LYS A O 1
ATOM 875 N N . VAL A 1 119 ? 9.508 2.974 -10.892 1.00 94.75 119 VAL A N 1
ATOM 876 C CA . VAL A 1 119 ? 8.058 2.784 -10.986 1.00 94.75 119 VAL A CA 1
ATOM 877 C C . VAL A 1 119 ? 7.493 3.912 -11.837 1.00 94.75 119 VAL A C 1
ATOM 879 O O . VAL A 1 119 ? 7.531 5.069 -11.422 1.00 94.75 119 VAL A O 1
ATOM 882 N N . VAL A 1 120 ? 7.038 3.565 -13.036 1.00 93.69 120 VAL A N 1
ATOM 883 C CA . VAL A 1 120 ? 6.685 4.486 -14.123 1.00 93.69 120 VAL A CA 1
ATOM 884 C C . VAL A 1 120 ? 5.296 4.166 -14.669 1.00 93.69 120 VAL A C 1
ATOM 886 O O . VAL A 1 120 ? 4.695 3.144 -14.327 1.00 93.69 120 VAL A O 1
ATOM 889 N N . LYS A 1 121 ? 4.790 5.027 -15.552 1.00 94.44 121 LYS A N 1
ATOM 890 C CA . LYS A 1 121 ? 3.532 4.791 -16.263 1.00 94.44 121 LYS A CA 1
ATOM 891 C C . LYS A 1 121 ? 3.560 3.538 -17.145 1.00 94.44 121 LYS A C 1
ATOM 893 O O . LYS A 1 121 ? 4.608 3.064 -17.581 1.00 94.44 121 LYS A O 1
ATOM 898 N N . SER A 1 122 ? 2.371 3.018 -17.430 1.00 91.62 122 SER A N 1
ATOM 899 C CA . SER A 1 122 ? 2.171 1.770 -18.177 1.00 91.62 122 SER A CA 1
ATOM 900 C C . SER A 1 122 ? 2.512 1.927 -19.661 1.00 91.62 122 SER A C 1
ATOM 902 O O . SER A 1 122 ? 3.087 1.025 -20.277 1.00 91.62 122 SER A O 1
ATOM 904 N N . THR A 1 123 ? 2.208 3.088 -20.245 1.00 91.50 123 THR A N 1
ATOM 905 C CA . THR A 1 123 ? 2.540 3.383 -21.640 1.00 91.50 123 THR A CA 1
ATOM 906 C C . THR A 1 123 ? 4.048 3.533 -21.844 1.00 91.50 123 THR A C 1
ATOM 908 O O . THR A 1 123 ? 4.735 4.252 -21.123 1.00 91.50 123 THR A O 1
ATOM 911 N N . GLY A 1 124 ? 4.573 2.864 -22.876 1.00 85.44 124 GLY A N 1
ATOM 912 C CA . GLY A 1 124 ? 6.001 2.872 -23.217 1.00 85.44 124 GLY A CA 1
ATOM 913 C C . GLY A 1 124 ? 6.828 1.795 -22.509 1.00 85.44 124 GLY A C 1
ATOM 914 O O . GLY A 1 124 ? 7.993 1.594 -22.856 1.00 85.44 124 GLY A O 1
ATOM 915 N N . LEU A 1 125 ? 6.221 1.034 -21.592 1.00 90.75 125 LEU A N 1
ATOM 916 C CA . LEU A 1 125 ? 6.907 -0.003 -20.824 1.00 90.75 125 LEU A CA 1
ATOM 917 C C . LEU A 1 125 ? 7.471 -1.132 -21.707 1.00 90.75 125 LEU A C 1
ATOM 919 O O . LEU A 1 125 ? 8.526 -1.684 -21.411 1.00 90.75 125 LEU A O 1
ATOM 923 N N . ALA A 1 126 ? 6.826 -1.439 -22.838 1.00 89.94 126 ALA A N 1
ATOM 924 C CA . ALA A 1 126 ? 7.284 -2.469 -23.775 1.00 89.94 126 ALA A CA 1
ATOM 925 C C . ALA A 1 126 ? 8.727 -2.248 -24.274 1.00 89.94 126 ALA A C 1
ATOM 927 O O . ALA A 1 126 ? 9.450 -3.219 -24.474 1.00 89.94 126 ALA A O 1
ATOM 928 N N . ASN A 1 127 ? 9.154 -0.988 -24.408 1.00 90.62 127 ASN A N 1
ATOM 929 C CA . ASN A 1 127 ? 10.498 -0.619 -24.863 1.00 90.62 127 ASN A CA 1
ATOM 930 C C . ASN A 1 127 ? 11.453 -0.284 -23.702 1.00 90.62 127 ASN A C 1
ATOM 932 O O . ASN A 1 127 ? 12.645 -0.079 -23.921 1.00 90.62 127 ASN A O 1
ATOM 936 N N . ALA A 1 128 ? 10.942 -0.210 -22.472 1.00 91.88 128 ALA A N 1
ATOM 937 C CA . ALA A 1 128 ? 11.715 0.122 -21.283 1.00 91.88 128 ALA A CA 1
ATOM 938 C C . ALA A 1 128 ? 12.504 -1.098 -20.767 1.00 91.88 128 ALA A C 1
ATOM 940 O O . ALA A 1 128 ? 12.077 -2.240 -20.972 1.00 91.88 128 ALA A O 1
ATOM 941 N N . PRO A 1 129 ? 13.638 -0.894 -20.067 1.00 92.25 129 PRO A N 1
ATOM 942 C CA . PRO A 1 129 ? 14.368 -1.992 -19.439 1.00 92.25 129 PRO A CA 1
ATOM 943 C C . PRO A 1 129 ? 13.496 -2.716 -18.406 1.00 92.25 129 PRO A C 1
ATOM 945 O O . PRO A 1 129 ? 12.602 -2.119 -17.806 1.00 92.25 129 PRO A O 1
ATOM 948 N N . ARG A 1 130 ? 13.818 -3.982 -18.114 1.00 93.00 130 ARG A N 1
ATOM 949 C CA . ARG A 1 130 ? 13.119 -4.795 -17.097 1.00 93.00 130 ARG A CA 1
ATOM 950 C C . ARG A 1 130 ? 13.151 -4.186 -15.685 1.00 93.00 130 ARG A C 1
ATOM 952 O O . ARG A 1 130 ? 12.347 -4.557 -14.838 1.00 93.00 130 ARG A O 1
ATOM 959 N N . THR A 1 131 ? 14.056 -3.240 -15.428 1.00 92.88 131 THR A N 1
ATOM 960 C CA . THR A 1 131 ? 14.114 -2.458 -14.182 1.00 92.88 131 THR A CA 1
ATOM 961 C C . THR A 1 131 ? 13.055 -1.353 -14.099 1.00 92.88 131 THR A C 1
ATOM 963 O O . THR A 1 131 ? 12.914 -0.718 -13.060 1.00 92.88 131 THR A O 1
ATOM 966 N N . SER A 1 132 ? 12.299 -1.103 -15.166 1.00 93.94 132 SER A N 1
ATOM 967 C CA . SER A 1 132 ? 11.130 -0.224 -15.153 1.00 93.94 132 SER A CA 1
ATOM 968 C C . SER A 1 132 ? 9.870 -1.064 -14.980 1.00 93.94 132 SER A C 1
ATOM 970 O O . SER A 1 132 ? 9.660 -2.031 -15.714 1.00 93.94 132 SER A O 1
ATOM 972 N N . VAL A 1 133 ? 9.030 -0.699 -14.019 1.00 95.25 133 VAL A N 1
ATOM 973 C CA . VAL A 1 133 ? 7.778 -1.390 -13.706 1.00 95.25 133 VAL A CA 1
ATOM 974 C C . VAL A 1 133 ? 6.624 -0.400 -13.642 1.00 95.25 133 VAL A C 1
ATOM 976 O O . VAL A 1 133 ? 6.800 0.731 -13.203 1.00 95.25 133 VAL A O 1
ATOM 979 N N . ALA A 1 134 ? 5.438 -0.841 -14.038 1.00 95.88 134 ALA A N 1
ATOM 980 C CA . ALA A 1 134 ? 4.187 -0.172 -13.709 1.00 95.88 134 ALA A CA 1
ATOM 981 C C . ALA A 1 134 ? 3.502 -0.984 -12.611 1.00 95.88 134 ALA A C 1
ATOM 983 O O . ALA A 1 134 ? 3.373 -2.204 -12.745 1.00 95.88 134 ALA A O 1
ATOM 984 N N . LEU A 1 135 ? 3.104 -0.328 -11.521 1.00 96.75 135 LEU A N 1
ATOM 985 C CA . LEU A 1 135 ? 2.531 -0.977 -10.343 1.00 96.75 135 LEU A CA 1
ATOM 986 C C . LEU A 1 135 ? 1.111 -0.476 -10.077 1.00 96.75 135 LEU A C 1
ATOM 988 O O . LEU A 1 135 ? 0.794 0.698 -10.290 1.00 96.75 135 LEU A O 1
ATOM 992 N N . LYS A 1 136 ? 0.267 -1.371 -9.569 1.00 97.25 136 LYS A N 1
ATOM 993 C CA . LYS A 1 136 ? -1.124 -1.096 -9.212 1.00 97.25 136 LYS A CA 1
ATOM 994 C C . LYS A 1 136 ? -1.559 -1.865 -7.969 1.00 97.25 136 LYS A C 1
ATOM 996 O O . LYS A 1 136 ? -1.025 -2.927 -7.655 1.00 97.25 136 LYS A O 1
ATOM 1001 N N . LEU A 1 137 ? -2.549 -1.319 -7.278 1.00 97.50 137 LEU A N 1
ATOM 1002 C CA . LEU A 1 137 ? -3.236 -1.938 -6.156 1.00 97.50 137 LEU A CA 1
ATOM 1003 C C . LEU A 1 137 ? -4.577 -2.481 -6.640 1.00 97.50 137 LEU A C 1
ATOM 1005 O O . LEU A 1 137 ? -5.413 -1.736 -7.155 1.00 97.50 137 LEU A O 1
ATOM 1009 N N . VAL A 1 138 ? -4.768 -3.781 -6.450 1.00 97.44 138 VAL A N 1
ATOM 1010 C CA . VAL A 1 138 ? -5.948 -4.519 -6.893 1.00 97.44 138 VAL A CA 1
ATOM 1011 C C . VAL A 1 138 ? -6.723 -5.011 -5.680 1.00 97.44 138 VAL A C 1
ATOM 1013 O O . VAL A 1 138 ? -6.166 -5.639 -4.776 1.00 97.44 138 VAL A O 1
ATOM 1016 N N . VAL A 1 139 ? -8.029 -4.756 -5.664 1.00 96.31 139 VAL A N 1
ATOM 1017 C CA . VAL A 1 139 ? -8.948 -5.235 -4.623 1.00 96.31 139 VAL A CA 1
ATOM 1018 C C . VAL A 1 139 ? -10.133 -5.907 -5.305 1.00 96.31 139 VAL A C 1
ATOM 1020 O O . VAL A 1 139 ? -10.759 -5.331 -6.189 1.00 96.31 139 VAL A O 1
ATOM 1023 N N . ASN A 1 140 ? -10.450 -7.144 -4.910 1.00 93.88 140 ASN A N 1
ATOM 1024 C CA . ASN A 1 140 ? -11.511 -7.958 -5.528 1.00 93.88 140 ASN A CA 1
ATOM 1025 C C . ASN A 1 140 ? -11.387 -8.107 -7.056 1.00 93.88 140 ASN A C 1
ATOM 1027 O O . ASN A 1 140 ? -12.395 -8.184 -7.750 1.00 93.88 140 ASN A O 1
ATOM 1031 N N . GLY A 1 141 ? -10.157 -8.128 -7.575 1.00 93.44 141 GLY A N 1
ATOM 1032 C CA . GLY A 1 141 ? -9.893 -8.227 -9.013 1.00 93.44 141 GLY A CA 1
ATOM 1033 C C . GLY A 1 141 ? -10.066 -6.919 -9.790 1.00 93.44 141 GLY A C 1
ATOM 1034 O O . GLY A 1 141 ? -9.861 -6.925 -10.997 1.00 93.44 141 GLY A O 1
ATOM 1035 N N . ASN A 1 142 ? -10.404 -5.811 -9.123 1.00 95.19 142 ASN A N 1
ATOM 1036 C CA . ASN A 1 142 ? -10.494 -4.495 -9.749 1.00 95.19 142 ASN A CA 1
ATOM 1037 C C . ASN A 1 142 ? -9.223 -3.690 -9.493 1.00 95.19 142 ASN A C 1
ATOM 1039 O O . ASN A 1 142 ? -8.735 -3.648 -8.361 1.00 95.19 142 ASN A O 1
ATOM 1043 N N . ASP A 1 143 ? -8.738 -3.016 -10.529 1.00 95.00 143 ASP A N 1
ATOM 1044 C CA . ASP A 1 143 ? -7.666 -2.030 -10.432 1.00 95.00 143 ASP A CA 1
ATOM 1045 C C . ASP A 1 143 ? -8.223 -0.793 -9.720 1.00 95.00 143 ASP A C 1
ATOM 1047 O O . ASP A 1 143 ? -9.111 -0.124 -10.247 1.00 95.00 143 ASP A O 1
ATOM 1051 N N . VAL A 1 144 ? -7.751 -0.519 -8.500 1.00 96.38 144 VAL A N 1
ATOM 1052 C CA . VAL A 1 144 ? -8.285 0.583 -7.680 1.00 96.38 144 VAL A CA 1
ATOM 1053 C C . VAL A 1 144 ? -7.350 1.783 -7.665 1.00 96.38 144 VAL A C 1
ATOM 1055 O O . VAL A 1 144 ? -7.811 2.917 -7.646 1.00 96.38 144 VAL A O 1
ATOM 1058 N N . ALA A 1 145 ? -6.036 1.552 -7.676 1.00 96.94 145 ALA A N 1
ATOM 1059 C CA . ALA A 1 145 ? -5.051 2.627 -7.672 1.00 96.94 145 ALA A CA 1
ATOM 1060 C C . ALA A 1 145 ? -3.773 2.225 -8.410 1.00 96.94 145 ALA A C 1
ATOM 1062 O O . ALA A 1 145 ? -3.382 1.060 -8.411 1.00 96.94 145 ALA A O 1
ATOM 1063 N N . HIS A 1 146 ? -3.079 3.206 -8.971 1.00 97.19 146 HIS A N 1
ATOM 1064 C CA . HIS A 1 146 ? -1.784 3.058 -9.624 1.00 97.19 146 HIS A C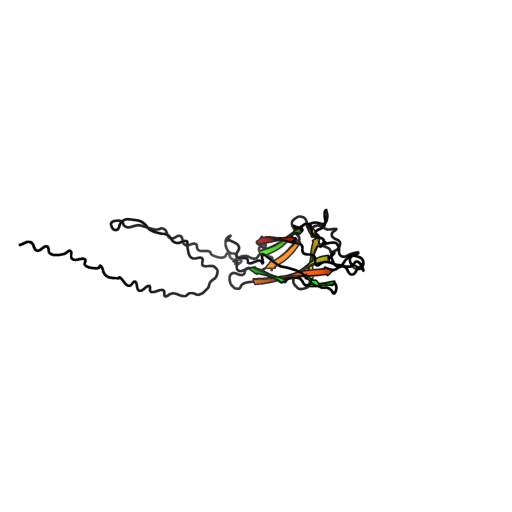A 1
ATOM 1065 C C . HIS A 1 146 ? -0.706 3.797 -8.837 1.00 97.19 146 HIS A C 1
ATOM 1067 O O . HIS A 1 146 ? -0.971 4.813 -8.192 1.00 97.19 146 HIS A O 1
ATOM 1073 N N . LEU A 1 147 ? 0.510 3.262 -8.862 1.00 96.38 147 LEU A N 1
ATOM 1074 C CA . LEU A 1 147 ? 1.626 3.756 -8.064 1.00 96.38 147 LEU A CA 1
ATOM 1075 C C . LEU A 1 147 ? 2.706 4.313 -8.986 1.00 96.38 147 LEU A C 1
ATOM 1077 O O . LEU A 1 147 ? 3.066 3.667 -9.967 1.00 96.38 147 LEU A O 1
ATOM 1081 N N . GLY A 1 148 ? 3.240 5.481 -8.642 1.00 94.62 148 GLY A N 1
ATOM 1082 C CA . GLY A 1 148 ? 4.352 6.109 -9.349 1.00 94.62 148 GLY A CA 1
ATOM 1083 C C . GLY A 1 148 ? 5.466 6.497 -8.383 1.00 94.62 148 GLY A C 1
ATOM 1084 O O . GLY A 1 148 ? 5.202 6.944 -7.263 1.00 94.62 148 GLY A O 1
ATOM 1085 N N . ALA A 1 149 ? 6.718 6.288 -8.792 1.00 90.25 149 ALA A N 1
ATOM 1086 C CA . ALA A 1 149 ? 7.891 6.653 -8.002 1.00 90.25 149 ALA A CA 1
ATOM 1087 C C . ALA A 1 149 ? 9.062 7.070 -8.909 1.00 90.25 149 ALA A C 1
ATOM 1089 O O . ALA A 1 149 ? 10.056 6.349 -9.050 1.00 90.25 149 ALA A O 1
ATOM 1090 N N . GLY A 1 150 ? 8.925 8.245 -9.526 1.00 74.00 150 GLY A N 1
ATOM 1091 C CA . GLY A 1 150 ? 9.918 8.857 -10.405 1.00 74.00 150 GLY A CA 1
ATOM 1092 C C . GLY A 1 150 ? 9.736 10.374 -10.506 1.00 74.00 150 GLY A C 1
ATOM 1093 O O . GLY A 1 150 ? 9.038 10.858 -11.387 1.00 74.00 150 GLY A O 1
ATOM 1094 N N . GLY A 1 151 ? 10.371 11.138 -9.611 1.00 70.94 151 GLY A N 1
ATOM 1095 C CA . GLY A 1 151 ? 10.318 12.608 -9.642 1.00 70.94 151 GLY A CA 1
ATOM 1096 C C . GLY A 1 151 ? 8.905 13.159 -9.409 1.00 70.94 151 GLY A C 1
ATOM 1097 O O . GLY A 1 151 ? 8.296 12.871 -8.377 1.00 70.94 151 GLY A O 1
ATOM 1098 N N . ASP A 1 152 ? 8.384 13.931 -10.367 1.00 70.38 152 ASP A N 1
ATOM 1099 C CA . ASP A 1 152 ? 7.036 14.526 -10.314 1.00 70.38 152 ASP A CA 1
ATOM 1100 C C . ASP A 1 152 ? 5.917 13.468 -10.278 1.00 70.38 152 ASP A C 1
ATOM 1102 O O . ASP A 1 152 ? 4.823 13.720 -9.766 1.00 70.38 152 ASP A O 1
ATOM 1106 N N . GLU A 1 153 ? 6.212 12.246 -10.734 1.00 78.00 153 GLU A N 1
ATOM 1107 C CA . GLU A 1 153 ? 5.293 11.104 -10.744 1.00 78.00 153 GLU A CA 1
ATOM 1108 C C . GLU A 1 153 ? 5.253 10.352 -9.399 1.00 78.00 153 GLU A C 1
ATOM 1110 O O . GLU A 1 153 ? 4.700 9.261 -9.311 1.00 78.00 153 GLU A O 1
ATOM 1115 N N . ASN A 1 154 ? 5.822 10.899 -8.321 1.00 89.88 154 ASN A N 1
ATOM 1116 C CA . ASN A 1 154 ? 5.717 10.297 -6.989 1.00 89.88 154 ASN A CA 1
ATOM 1117 C C . ASN A 1 154 ? 4.276 10.364 -6.463 1.00 89.88 154 ASN A C 1
ATOM 1119 O O . ASN A 1 154 ? 3.743 11.460 -6.252 1.00 89.88 154 ASN A O 1
ATOM 1123 N N . GLY A 1 155 ? 3.662 9.219 -6.162 1.00 94.25 155 GLY A N 1
ATOM 1124 C CA . GLY A 1 155 ? 2.382 9.165 -5.456 1.00 94.25 155 GLY A CA 1
ATOM 1125 C C . GLY A 1 155 ? 1.433 8.062 -5.909 1.00 94.25 155 GLY A C 1
ATOM 1126 O O . GLY A 1 155 ? 1.835 7.034 -6.452 1.00 94.25 155 GLY A O 1
ATOM 1127 N N . VAL A 1 156 ? 0.151 8.302 -5.629 1.00 96.19 156 VAL A N 1
ATOM 1128 C CA . VAL A 1 156 ? -0.970 7.409 -5.933 1.00 96.19 156 VAL A CA 1
ATOM 1129 C C . VAL A 1 156 ? -1.874 8.085 -6.962 1.00 96.19 156 VAL A C 1
ATOM 1131 O O . VAL A 1 156 ? -2.195 9.270 -6.829 1.00 96.19 156 VAL A O 1
ATOM 1134 N N . PHE A 1 157 ? -2.264 7.328 -7.982 1.00 95.94 157 PHE A N 1
ATOM 1135 C CA . PHE A 1 157 ? -2.955 7.812 -9.172 1.00 95.94 157 PHE A CA 1
ATOM 1136 C C . PHE A 1 157 ? -4.175 6.950 -9.489 1.00 95.94 157 PHE A C 1
ATOM 1138 O O . PHE A 1 157 ? -4.200 5.760 -9.173 1.00 95.94 157 PHE A O 1
ATOM 1145 N N . LYS A 1 158 ? -5.163 7.533 -10.168 1.00 94.44 158 LYS A N 1
ATOM 1146 C CA . LYS A 1 158 ? -6.367 6.811 -10.618 1.00 94.44 158 LYS A CA 1
ATOM 1147 C C . LYS A 1 158 ? -6.134 5.919 -11.828 1.00 94.44 158 LYS A C 1
ATOM 1149 O O . LYS A 1 158 ? -6.889 4.981 -12.051 1.00 94.44 158 LYS A O 1
ATOM 1154 N N . SER A 1 159 ? -5.105 6.218 -12.616 1.00 94.50 159 SER A N 1
ATOM 1155 C CA . SER A 1 159 ? -4.824 5.528 -13.871 1.00 94.50 159 SER A CA 1
ATOM 1156 C C . SER A 1 159 ? -3.344 5.195 -14.018 1.00 94.50 159 SER A C 1
ATOM 1158 O O . SER A 1 159 ? -2.466 5.866 -13.465 1.00 94.50 159 SER A O 1
ATOM 1160 N N . GLY A 1 160 ? -3.066 4.164 -14.818 1.00 93.19 160 GLY A N 1
ATOM 1161 C CA . GLY A 1 160 ? -1.710 3.712 -15.126 1.00 93.19 160 GLY A CA 1
ATOM 1162 C C . GLY A 1 160 ? -0.882 4.695 -15.954 1.00 93.19 160 GLY A C 1
ATOM 1163 O O . GLY A 1 160 ? 0.297 4.429 -16.163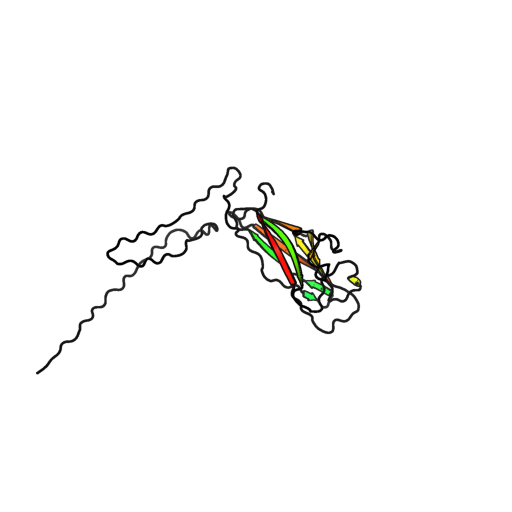 1.00 93.19 160 GLY A O 1
ATOM 1164 N N . GLU A 1 161 ? -1.467 5.808 -16.405 1.00 94.00 161 GLU A N 1
ATOM 1165 C CA . GLU A 1 161 ? -0.771 6.886 -17.120 1.00 94.00 161 GLU A CA 1
ATOM 1166 C C . GLU A 1 161 ? -0.107 7.901 -16.183 1.00 94.00 161 GLU A C 1
ATOM 1168 O O . GLU A 1 161 ? 0.677 8.727 -16.643 1.00 94.00 161 GLU A O 1
ATOM 1173 N N . LEU A 1 162 ? -0.391 7.819 -14.878 1.00 93.88 162 LEU A N 1
ATOM 1174 C CA . LEU A 1 162 ? 0.166 8.687 -13.834 1.00 93.88 162 LEU A CA 1
ATOM 1175 C C . LEU A 1 162 ? -0.103 10.189 -14.058 1.00 93.88 162 LEU A C 1
ATOM 1177 O O . LEU A 1 162 ? 0.657 11.048 -13.619 1.00 93.88 162 LEU A O 1
ATOM 1181 N N . THR A 1 163 ? -1.215 10.522 -14.714 1.00 91.69 163 THR A N 1
ATOM 1182 C CA . THR A 1 163 ? -1.645 11.909 -14.969 1.00 91.69 163 THR A CA 1
ATOM 1183 C C . THR A 1 163 ? -2.608 12.435 -13.905 1.00 91.69 163 THR A C 1
ATOM 1185 O O . THR A 1 163 ? -2.606 13.621 -13.584 1.00 91.69 163 THR A O 1
ATOM 1188 N N . GLU A 1 164 ? -3.419 11.551 -13.322 1.00 90.88 164 GLU A N 1
ATOM 1189 C CA . GLU A 1 164 ? -4.457 11.882 -12.343 1.00 90.88 164 GLU A CA 1
ATOM 1190 C C . GLU A 1 164 ? -4.020 11.495 -10.930 1.00 90.88 164 GLU A C 1
ATOM 1192 O O . GLU A 1 164 ? -4.434 10.468 -10.383 1.00 90.88 164 GLU A O 1
ATOM 1197 N N . LYS A 1 165 ? -3.138 12.306 -10.342 1.00 92.12 165 LYS A N 1
ATOM 1198 C CA . LYS A 1 165 ? -2.713 12.135 -8.947 1.00 92.12 165 LYS A CA 1
ATOM 1199 C C . LYS A 1 165 ? -3.888 12.417 -8.016 1.00 92.12 165 LYS A C 1
ATOM 1201 O O . LYS A 1 165 ? -4.537 13.446 -8.178 1.00 92.12 165 LYS A O 1
ATOM 1206 N N . THR A 1 166 ? -4.133 11.562 -7.023 1.00 89.00 166 THR A N 1
ATOM 1207 C CA . THR A 1 166 ? -5.265 11.723 -6.092 1.00 89.00 166 THR A CA 1
ATOM 1208 C C . THR A 1 166 ? -4.835 12.490 -4.831 1.00 89.00 166 THR A C 1
ATOM 1210 O O . THR A 1 166 ? -4.188 11.905 -3.953 1.00 89.00 166 THR A O 1
ATOM 1213 N N . PRO A 1 167 ? -5.183 13.785 -4.668 1.00 79.62 167 PRO A N 1
ATOM 1214 C CA . PRO A 1 167 ? -4.825 14.546 -3.475 1.00 79.62 167 PRO A CA 1
ATOM 1215 C C . PRO A 1 167 ? -5.617 14.013 -2.275 1.00 79.62 167 PRO A C 1
ATOM 1217 O O . PRO A 1 167 ? -6.844 14.023 -2.276 1.00 79.62 167 PRO A O 1
ATOM 1220 N N . GLY A 1 168 ? -4.919 13.519 -1.251 1.00 81.25 168 GLY A N 1
ATOM 1221 C CA . GLY A 1 168 ? -5.545 12.876 -0.086 1.00 81.25 168 GLY A CA 1
ATOM 1222 C C . GLY A 1 168 ? -5.719 11.356 -0.198 1.00 81.25 168 GLY A C 1
ATOM 1223 O O . GLY A 1 168 ? -6.143 10.739 0.783 1.00 81.25 168 GLY A O 1
ATOM 1224 N N . GLY A 1 169 ? -5.312 10.770 -1.329 1.00 89.75 169 GLY A N 1
ATOM 1225 C CA . GLY A 1 169 ? -5.252 9.330 -1.560 1.00 89.75 169 GLY A CA 1
ATOM 1226 C C . GLY A 1 169 ? -6.498 8.712 -2.179 1.00 89.75 169 GLY A C 1
ATOM 1227 O O . GLY A 1 169 ? -7.586 9.278 -2.129 1.00 89.75 169 GLY A O 1
ATOM 1228 N N . GLU A 1 170 ? -6.320 7.521 -2.738 1.00 95.44 170 GLU A N 1
ATOM 1229 C CA . GLU A 1 170 ? -7.373 6.742 -3.390 1.00 95.44 170 GLU A CA 1
ATOM 1230 C C . GLU A 1 170 ? -7.991 5.748 -2.405 1.00 95.44 170 GLU A C 1
ATOM 1232 O O . GLU A 1 170 ? -7.262 5.094 -1.647 1.00 95.44 170 GLU A O 1
ATOM 1237 N N . LYS A 1 171 ? -9.326 5.638 -2.384 1.00 96.00 171 LYS A N 1
ATOM 1238 C CA . LYS A 1 171 ? -10.010 4.698 -1.486 1.00 96.00 171 LYS A CA 1
ATOM 1239 C C . LYS A 1 171 ? -9.852 3.287 -2.034 1.00 96.00 171 LYS A C 1
ATOM 1241 O O . LYS A 1 171 ? -10.373 2.979 -3.095 1.00 96.00 171 LYS A O 1
ATOM 1246 N N . LEU A 1 172 ? -9.193 2.414 -1.280 1.00 95.62 172 LEU A N 1
ATOM 1247 C CA . LEU A 1 172 ? -8.948 1.034 -1.693 1.00 95.62 172 LEU A CA 1
ATOM 1248 C C . LEU A 1 172 ? -10.128 0.119 -1.381 1.00 95.62 172 LEU A C 1
ATOM 1250 O O . LEU A 1 172 ? -10.514 -0.712 -2.198 1.00 95.62 172 LEU A O 1
ATOM 1254 N N . LEU A 1 173 ? -10.655 0.221 -0.159 1.00 95.94 173 LEU A N 1
ATOM 1255 C CA . LEU A 1 173 ? -11.683 -0.683 0.346 1.00 95.94 173 LEU A CA 1
ATOM 1256 C C . LEU A 1 173 ? -12.404 -0.109 1.563 1.00 95.94 173 LEU A C 1
ATOM 1258 O O . LEU A 1 173 ? -11.885 0.757 2.273 1.00 95.94 173 LEU A O 1
ATOM 1262 N N . THR A 1 174 ? -13.574 -0.681 1.826 1.00 95.19 174 THR A N 1
ATOM 1263 C CA . THR A 1 174 ? -14.353 -0.498 3.050 1.00 95.19 174 THR A CA 1
ATOM 1264 C C . THR A 1 174 ? -14.510 -1.860 3.728 1.00 95.19 174 THR A C 1
ATOM 1266 O O . THR A 1 174 ? -14.756 -2.869 3.062 1.00 95.19 174 THR A O 1
ATOM 1269 N N . LEU A 1 175 ? -14.344 -1.903 5.049 1.00 91.50 175 LEU A N 1
ATOM 1270 C CA . LEU A 1 175 ? -14.635 -3.065 5.888 1.00 91.50 175 LEU A CA 1
ATOM 1271 C C . LEU A 1 175 ? -15.693 -2.676 6.915 1.00 91.50 175 LEU A C 1
ATOM 1273 O O . LEU A 1 175 ? -15.562 -1.644 7.567 1.00 91.50 175 LEU A O 1
ATOM 1277 N N . GLY A 1 176 ? -16.713 -3.515 7.089 1.00 88.75 176 GLY A N 1
ATOM 1278 C CA . GLY A 1 176 ? -17.683 -3.353 8.172 1.00 88.75 176 GLY A CA 1
ATOM 1279 C C . GLY A 1 176 ? -17.050 -3.543 9.555 1.00 88.75 176 GLY A C 1
ATOM 1280 O O . GLY A 1 176 ? -15.878 -3.918 9.669 1.00 88.75 176 GLY A O 1
ATOM 1281 N N . ALA A 1 177 ? -17.832 -3.289 10.605 1.00 85.38 177 ALA A N 1
ATOM 1282 C CA . ALA A 1 177 ? -17.430 -3.583 11.977 1.00 85.38 177 ALA A CA 1
ATOM 1283 C C . ALA A 1 177 ? -17.106 -5.079 12.141 1.00 85.38 177 ALA A C 1
ATOM 1285 O O . ALA A 1 177 ? -17.806 -5.941 11.605 1.00 85.38 177 ALA A O 1
ATOM 1286 N N . GLY A 1 178 ? -16.035 -5.367 12.877 1.00 82.69 178 GLY A N 1
ATOM 1287 C CA . GLY A 1 178 ? -15.502 -6.711 13.086 1.00 82.69 178 GLY A CA 1
ATOM 1288 C C . GLY A 1 178 ? -15.571 -7.220 14.525 1.00 82.69 178 GLY A C 1
ATOM 1289 O O . GLY A 1 178 ? -14.989 -8.258 14.816 1.00 82.69 178 GLY A O 1
ATOM 1290 N N . ALA A 1 179 ? -16.253 -6.501 15.423 1.00 76.06 179 ALA A N 1
ATOM 1291 C CA . ALA A 1 179 ? -16.340 -6.847 16.845 1.00 76.06 179 ALA A CA 1
ATOM 1292 C C . ALA A 1 179 ? -16.951 -8.233 17.115 1.00 76.06 179 ALA A C 1
ATOM 1294 O O . ALA A 1 179 ? -16.498 -8.919 18.026 1.00 76.06 179 ALA A O 1
ATOM 1295 N N . ASN A 1 180 ? -17.951 -8.638 16.324 1.00 76.50 180 ASN A N 1
ATOM 1296 C CA . ASN A 1 180 ? -18.592 -9.954 16.444 1.00 76.50 180 ASN A CA 1
ATOM 1297 C C . ASN A 1 180 ? -17.870 -11.020 15.608 1.00 76.50 180 ASN A C 1
ATOM 1299 O O . ASN A 1 180 ? -17.776 -12.176 16.001 1.00 76.50 180 ASN A O 1
ATOM 1303 N N . GLU A 1 181 ? -17.367 -10.624 14.439 1.00 83.06 181 GLU A N 1
ATOM 1304 C CA . GLU A 1 181 ? -16.644 -11.490 13.514 1.00 83.06 181 GLU A CA 1
ATOM 1305 C C . GLU A 1 181 ? -15.650 -10.639 12.723 1.00 83.06 181 GLU A C 1
ATOM 1307 O O . GLU A 1 181 ? -16.052 -9.705 12.022 1.00 83.06 181 GLU A O 1
ATOM 1312 N N . ALA A 1 182 ? -14.362 -10.971 12.817 1.00 85.69 182 ALA A N 1
ATOM 1313 C CA . ALA A 1 182 ? -13.305 -10.220 12.155 1.00 85.69 182 ALA A CA 1
ATOM 1314 C C . ALA A 1 182 ? -13.543 -10.132 10.640 1.00 85.69 182 ALA A C 1
ATOM 1316 O O . ALA A 1 182 ? -13.732 -11.143 9.963 1.00 85.69 182 ALA A O 1
ATOM 1317 N N . LYS A 1 183 ? -13.487 -8.917 10.090 1.00 90.06 183 LYS A N 1
ATOM 1318 C CA . LYS A 1 183 ? -13.648 -8.685 8.651 1.00 90.06 183 LYS A CA 1
ATOM 1319 C C . LYS A 1 183 ? -12.281 -8.522 8.008 1.00 90.06 183 LYS A C 1
ATOM 1321 O O . LYS A 1 183 ? -11.501 -7.667 8.423 1.00 90.06 183 LYS A O 1
ATOM 1326 N N . THR A 1 184 ? -11.993 -9.323 6.988 1.00 93.50 184 THR A N 1
ATOM 1327 C CA . THR A 1 184 ? -10.713 -9.291 6.273 1.00 93.50 184 THR A CA 1
ATOM 1328 C C . THR A 1 184 ? -10.893 -8.907 4.810 1.00 93.50 184 THR A C 1
ATOM 1330 O O . THR A 1 184 ? -11.914 -9.189 4.176 1.00 93.50 184 THR A O 1
ATOM 1333 N N . ARG A 1 185 ? -9.887 -8.235 4.248 1.00 95.50 185 ARG A N 1
ATOM 1334 C CA . ARG A 1 185 ? -9.780 -7.994 2.807 1.00 95.50 185 ARG A CA 1
ATOM 1335 C C . ARG A 1 185 ? -8.320 -7.926 2.400 1.00 95.50 185 ARG A C 1
ATOM 1337 O O . ARG A 1 185 ? -7.501 -7.349 3.107 1.00 95.50 185 ARG A O 1
ATOM 1344 N N . LYS A 1 186 ? -8.017 -8.476 1.228 1.00 95.44 186 LYS A N 1
ATOM 1345 C CA . LYS A 1 186 ? -6.681 -8.434 0.641 1.00 95.44 186 LYS A CA 1
ATOM 1346 C C . LYS A 1 186 ? -6.573 -7.321 -0.396 1.00 95.44 186 LYS A C 1
ATOM 1348 O O . LYS A 1 186 ? -7.459 -7.173 -1.238 1.00 95.44 186 LYS A O 1
ATOM 1353 N N . ILE A 1 187 ? -5.467 -6.592 -0.342 1.00 96.25 187 ILE A N 1
ATOM 1354 C CA . ILE A 1 187 ? -5.008 -5.660 -1.371 1.00 96.25 187 ILE A CA 1
ATOM 1355 C C . ILE A 1 187 ? -3.822 -6.329 -2.059 1.00 96.25 187 ILE A C 1
ATOM 1357 O O . ILE A 1 187 ? -2.801 -6.572 -1.418 1.00 96.25 187 ILE A O 1
ATOM 1361 N N . LYS A 1 188 ? -3.934 -6.647 -3.344 1.00 96.19 188 LYS A N 1
ATOM 1362 C CA . LYS A 1 188 ? -2.813 -7.207 -4.104 1.00 96.19 188 LYS A CA 1
ATOM 1363 C C . LYS A 1 188 ? -2.001 -6.078 -4.712 1.00 96.19 188 LYS A C 1
ATOM 1365 O O . LYS A 1 188 ? -2.573 -5.161 -5.298 1.00 96.19 188 LYS A O 1
ATOM 1370 N N . LEU A 1 189 ? -0.682 -6.153 -4.590 1.00 96.12 189 LEU A N 1
ATOM 1371 C CA . LEU A 1 189 ? 0.209 -5.337 -5.403 1.00 96.12 189 LEU A CA 1
ATOM 1372 C C . LEU A 1 189 ? 0.507 -6.125 -6.675 1.00 96.12 189 LEU A C 1
ATOM 1374 O O . LEU A 1 189 ? 1.154 -7.167 -6.632 1.00 96.12 189 LEU A O 1
ATOM 1378 N N . GLU A 1 190 ? 0.030 -5.627 -7.803 1.00 96.44 190 GLU A N 1
ATOM 1379 C CA . GLU A 1 190 ? 0.281 -6.215 -9.113 1.00 96.44 190 GLU A CA 1
ATOM 1380 C C . GLU A 1 190 ? 1.069 -5.243 -9.981 1.00 96.44 190 GLU A C 1
ATOM 1382 O O . GLU A 1 190 ? 1.179 -4.050 -9.687 1.00 96.44 190 GLU A O 1
ATOM 1387 N N . GLY A 1 191 ? 1.624 -5.749 -11.074 1.00 95.06 191 GLY A N 1
ATOM 1388 C CA . GLY A 1 191 ? 2.321 -4.891 -12.006 1.00 95.06 191 GLY A CA 1
ATOM 1389 C C . GLY A 1 191 ? 2.767 -5.587 -13.271 1.00 95.06 191 GLY A C 1
ATOM 1390 O O . GLY A 1 191 ? 2.608 -6.791 -13.464 1.00 95.06 191 GLY A O 1
ATOM 1391 N N . THR A 1 192 ? 3.375 -4.788 -14.127 1.00 95.38 192 THR A N 1
ATOM 1392 C CA . THR A 1 192 ? 4.036 -5.228 -15.350 1.00 95.38 192 THR A CA 1
ATOM 1393 C C . THR A 1 192 ? 5.448 -4.677 -15.355 1.00 95.38 192 THR A C 1
ATOM 1395 O O . THR A 1 192 ? 5.669 -3.564 -14.883 1.00 95.38 192 THR A O 1
ATOM 1398 N N . ALA A 1 193 ? 6.404 -5.436 -15.885 1.00 95.06 193 ALA A N 1
ATOM 1399 C CA . ALA A 1 193 ? 7.772 -4.970 -16.070 1.00 95.06 193 ALA A CA 1
ATOM 1400 C C . ALA A 1 193 ? 8.061 -4.679 -17.543 1.00 95.06 193 ALA A C 1
ATOM 1402 O O . ALA A 1 193 ? 7.386 -5.194 -18.442 1.00 95.06 193 ALA A O 1
ATOM 1403 N N . GLY A 1 194 ? 9.086 -3.863 -17.773 1.00 93.69 194 GLY A N 1
ATOM 1404 C CA . GLY A 1 194 ? 9.597 -3.580 -19.102 1.00 93.69 194 GLY A CA 1
ATOM 1405 C C . GLY A 1 194 ? 10.118 -4.822 -19.812 1.00 93.69 194 GLY A C 1
ATOM 1406 O O . GLY A 1 194 ? 10.636 -5.753 -19.190 1.00 93.69 194 GLY A O 1
ATOM 1407 N N . LYS A 1 195 ? 9.951 -4.828 -21.135 1.00 89.19 195 LYS A N 1
ATOM 1408 C CA . LYS A 1 195 ? 10.344 -5.930 -22.029 1.00 89.19 195 LYS A CA 1
ATOM 1409 C C . LYS A 1 195 ? 11.359 -5.492 -23.089 1.00 89.19 195 LYS A C 1
ATOM 1411 O O . LYS A 1 195 ? 11.575 -6.211 -24.061 1.00 89.19 195 LYS A O 1
ATOM 1416 N N . GLY A 1 196 ? 11.968 -4.322 -22.903 1.00 86.94 196 GLY A N 1
ATOM 1417 C CA . GLY A 1 196 ? 13.003 -3.808 -23.787 1.00 86.94 196 GLY A CA 1
ATOM 1418 C C . GLY A 1 196 ? 14.235 -4.712 -23.820 1.00 86.94 196 GLY A C 1
ATOM 1419 O O . GLY A 1 196 ? 14.456 -5.546 -22.941 1.00 86.94 196 GLY A O 1
ATOM 1420 N N . THR A 1 197 ? 15.065 -4.524 -24.840 1.00 84.25 197 THR A N 1
ATOM 1421 C CA . THR A 1 197 ? 16.253 -5.352 -25.101 1.00 84.25 197 THR A CA 1
ATOM 1422 C C . THR A 1 197 ? 17.461 -4.993 -24.236 1.00 84.25 197 THR A C 1
ATOM 1424 O O . THR A 1 197 ? 18.482 -5.675 -24.301 1.00 84.25 197 THR A O 1
ATOM 1427 N N . THR A 1 198 ? 17.375 -3.925 -23.438 1.00 85.12 198 THR A N 1
ATOM 1428 C CA . THR A 1 198 ? 18.441 -3.511 -22.521 1.00 85.12 198 THR A CA 1
ATOM 1429 C C . THR A 1 198 ? 18.724 -4.615 -21.511 1.00 85.12 198 THR A C 1
ATOM 1431 O O . THR A 1 198 ? 17.841 -5.025 -20.753 1.00 85.12 198 THR A O 1
ATOM 1434 N N . HIS A 1 199 ? 19.970 -5.083 -21.493 1.00 80.75 199 HIS A N 1
ATOM 1435 C CA . HIS A 1 199 ? 20.394 -6.136 -20.587 1.00 80.75 199 HIS A CA 1
ATOM 1436 C C . HIS A 1 199 ? 20.431 -5.634 -19.134 1.00 80.75 199 HIS A C 1
ATOM 1438 O O . HIS A 1 199 ? 20.727 -4.472 -18.864 1.00 80.75 199 HIS A O 1
ATOM 1444 N N . VAL A 1 200 ? 20.110 -6.525 -18.195 1.00 84.94 200 VAL A N 1
ATOM 1445 C CA . VAL A 1 200 ? 20.202 -6.269 -16.753 1.00 84.94 200 VAL A CA 1
ATOM 1446 C C . VAL A 1 200 ? 21.319 -7.154 -16.210 1.00 84.94 200 VAL A C 1
ATOM 1448 O O . VAL A 1 200 ? 21.063 -8.293 -15.824 1.00 84.94 200 VAL A O 1
ATOM 1451 N N . ASP A 1 201 ? 22.551 -6.636 -16.227 1.00 83.38 201 ASP A N 1
ATOM 1452 C CA . ASP A 1 201 ? 23.770 -7.395 -15.890 1.00 83.38 201 ASP A CA 1
ATOM 1453 C C . ASP A 1 201 ? 23.872 -7.735 -14.396 1.00 83.38 201 ASP A C 1
ATOM 1455 O O . ASP A 1 201 ? 24.522 -8.703 -14.002 1.00 83.38 201 ASP A O 1
ATOM 1459 N N . LYS A 1 202 ? 23.248 -6.916 -13.542 1.00 86.75 202 LYS A N 1
ATOM 1460 C CA . LYS A 1 202 ? 23.273 -7.061 -12.083 1.00 86.75 202 LYS A CA 1
ATOM 1461 C C . LYS A 1 202 ? 21.859 -7.042 -11.530 1.00 86.75 202 LYS A C 1
ATOM 1463 O O . LYS A 1 202 ? 21.023 -6.255 -11.968 1.00 86.75 202 LYS A O 1
ATOM 1468 N N . ALA A 1 203 ? 21.602 -7.898 -10.544 1.00 89.19 203 ALA A N 1
ATOM 1469 C CA . ALA A 1 203 ? 20.370 -7.826 -9.773 1.00 89.19 203 ALA A CA 1
ATOM 1470 C C . ALA A 1 203 ? 20.301 -6.476 -9.043 1.00 89.19 203 ALA A C 1
ATOM 1472 O O . ALA A 1 203 ? 21.291 -6.026 -8.466 1.00 89.19 203 ALA A O 1
ATOM 1473 N N . VAL A 1 204 ? 19.129 -5.847 -9.080 1.00 90.69 204 VAL A N 1
ATOM 1474 C CA . VAL A 1 204 ? 18.869 -4.554 -8.440 1.00 90.69 204 VAL A CA 1
ATOM 1475 C C . VAL A 1 204 ? 17.856 -4.738 -7.319 1.00 90.69 204 VAL A C 1
ATOM 1477 O O . VAL A 1 204 ? 16.974 -5.591 -7.410 1.00 90.69 204 VAL A O 1
ATOM 1480 N N . SER A 1 205 ? 17.980 -3.935 -6.268 1.00 90.94 205 SER A N 1
ATOM 1481 C CA . SER A 1 205 ? 17.045 -3.911 -5.148 1.00 90.94 205 SER A CA 1
ATOM 1482 C C . SER A 1 205 ? 16.815 -2.471 -4.733 1.00 90.94 205 SER A C 1
ATOM 1484 O O . SER A 1 205 ? 17.766 -1.706 -4.595 1.00 90.94 205 SER A O 1
ATOM 1486 N N . ASP A 1 206 ? 15.554 -2.124 -4.509 1.00 92.25 206 ASP A N 1
ATOM 1487 C CA . ASP A 1 206 ? 15.137 -0.809 -4.050 1.00 92.25 206 ASP A CA 1
ATOM 1488 C C . ASP A 1 206 ? 13.993 -0.931 -3.053 1.00 92.25 206 ASP A C 1
ATOM 1490 O O . ASP A 1 206 ? 13.183 -1.857 -3.129 1.00 92.25 206 ASP A O 1
ATOM 1494 N N . THR A 1 207 ? 13.919 0.033 -2.142 1.00 91.81 207 THR A N 1
ATOM 1495 C CA . THR A 1 207 ? 12.870 0.112 -1.131 1.00 91.81 207 THR A CA 1
ATOM 1496 C C . THR A 1 207 ? 11.889 1.216 -1.493 1.00 91.81 207 THR A C 1
ATOM 1498 O O . THR A 1 207 ? 12.262 2.315 -1.915 1.00 91.81 207 THR A O 1
ATOM 1501 N N . PHE A 1 208 ? 10.610 0.915 -1.299 1.00 93.06 208 PHE A N 1
ATOM 1502 C CA . PHE A 1 208 ? 9.504 1.834 -1.516 1.00 93.06 208 PHE A CA 1
ATOM 1503 C C . PHE A 1 208 ? 8.654 1.905 -0.251 1.00 93.06 208 PHE A C 1
ATOM 1505 O O . PHE A 1 208 ? 8.552 0.936 0.501 1.00 93.06 208 PHE A O 1
ATOM 1512 N N . LYS A 1 209 ? 8.031 3.057 -0.024 1.00 92.81 209 LYS A N 1
ATOM 1513 C CA . LYS A 1 209 ? 7.129 3.313 1.096 1.00 92.81 209 LYS A CA 1
ATOM 1514 C C . LYS A 1 209 ? 5.731 3.566 0.544 1.00 92.81 209 LYS A C 1
ATOM 1516 O O . LYS A 1 209 ? 5.518 4.567 -0.135 1.00 92.81 209 LYS A O 1
ATOM 1521 N N . LEU A 1 210 ? 4.792 2.680 0.868 1.00 93.31 210 LEU A N 1
ATOM 1522 C CA . LEU A 1 210 ? 3.357 2.880 0.664 1.00 93.31 210 LEU A CA 1
ATOM 1523 C C . LEU A 1 210 ? 2.731 3.333 1.986 1.00 93.31 210 LEU A C 1
ATOM 1525 O O . LEU A 1 210 ? 2.866 2.649 2.998 1.00 93.31 210 LEU A O 1
ATOM 1529 N N . VAL A 1 211 ? 2.035 4.467 1.981 1.00 93.00 211 VAL A N 1
ATOM 1530 C CA . VAL A 1 211 ? 1.298 4.962 3.149 1.00 93.00 211 VAL A CA 1
ATOM 1531 C C . VAL A 1 211 ? -0.174 4.607 2.994 1.00 93.00 211 VAL A C 1
ATOM 1533 O O . VAL A 1 211 ? -0.847 5.093 2.081 1.00 93.00 211 VAL A O 1
ATOM 1536 N N . LEU A 1 212 ? -0.666 3.767 3.905 1.00 93.06 212 LEU A N 1
ATOM 1537 C CA . LEU A 1 212 ? -2.083 3.451 4.040 1.00 93.06 212 LEU A CA 1
ATOM 1538 C C . LEU A 1 212 ? -2.697 4.300 5.155 1.00 93.06 212 LEU A C 1
ATOM 1540 O O . LEU A 1 212 ? -2.204 4.310 6.283 1.00 93.06 212 LEU A O 1
ATOM 1544 N N . LYS A 1 213 ? -3.793 4.995 4.853 1.00 92.62 213 LYS A N 1
ATOM 1545 C CA . LYS A 1 213 ? -4.576 5.759 5.827 1.00 92.62 213 LYS A CA 1
ATOM 1546 C C . LYS A 1 213 ? -5.876 5.029 6.128 1.00 92.62 213 LYS A C 1
ATOM 1548 O O . LYS A 1 213 ? -6.642 4.731 5.217 1.00 92.62 213 LYS A O 1
ATOM 1553 N N . ILE A 1 214 ? -6.138 4.802 7.410 1.00 91.12 214 ILE A N 1
ATOM 1554 C CA . ILE A 1 214 ? -7.357 4.158 7.907 1.00 91.12 214 ILE A CA 1
ATOM 1555 C C . ILE A 1 214 ? -8.258 5.238 8.515 1.00 91.12 214 ILE A C 1
ATOM 1557 O O . ILE A 1 214 ? -7.781 6.104 9.252 1.00 91.12 214 ILE A O 1
ATOM 1561 N N . LYS A 1 215 ? -9.550 5.221 8.181 1.00 89.81 215 LYS A N 1
ATOM 1562 C CA . LYS A 1 215 ? -10.573 6.145 8.705 1.00 89.81 215 LYS A CA 1
ATOM 1563 C C . LYS A 1 215 ? -11.803 5.365 9.161 1.00 89.81 215 LYS A C 1
ATOM 1565 O O . LYS A 1 215 ? -12.050 4.283 8.640 1.00 89.81 215 LYS A O 1
ATOM 1570 N N . LYS A 1 216 ? -12.605 5.939 10.066 1.00 87.25 216 LYS A N 1
ATOM 1571 C CA . LYS A 1 216 ? -13.952 5.427 10.373 1.00 87.25 216 LYS A CA 1
ATOM 1572 C C . LYS A 1 216 ? -14.793 5.506 9.094 1.00 87.25 216 LYS A C 1
ATOM 1574 O O . LYS A 1 216 ? -14.770 6.539 8.422 1.00 87.25 216 LYS A O 1
ATOM 1579 N N . ALA A 1 217 ? -15.506 4.437 8.759 1.00 85.56 217 ALA A N 1
ATOM 1580 C CA . ALA A 1 217 ? -16.501 4.470 7.696 1.00 85.56 217 ALA A CA 1
ATOM 1581 C C . ALA A 1 217 ? -17.728 5.285 8.149 1.00 85.56 217 ALA A C 1
ATOM 1583 O O . ALA A 1 217 ? -18.093 5.227 9.326 1.00 85.56 217 ALA A O 1
ATOM 1584 N N . PRO A 1 218 ? -18.371 6.053 7.253 1.00 77.50 218 PRO A N 1
ATOM 1585 C CA . PRO A 1 218 ? -19.629 6.710 7.584 1.00 77.50 218 PRO A CA 1
ATOM 1586 C C . PRO A 1 218 ? -20.720 5.663 7.861 1.00 77.50 218 PRO A C 1
ATOM 1588 O O . PRO A 1 218 ? -20.702 4.582 7.271 1.00 77.50 218 PRO A O 1
ATOM 1591 N N . ALA A 1 219 ? -21.675 6.014 8.727 1.00 59.78 219 ALA A N 1
ATOM 1592 C CA . ALA A 1 219 ? -22.749 5.158 9.256 1.00 59.78 219 ALA A CA 1
ATOM 1593 C C . ALA A 1 219 ? -23.564 4.367 8.205 1.00 59.78 219 ALA A C 1
ATOM 1595 O O . ALA A 1 219 ? -24.195 3.370 8.530 1.00 59.7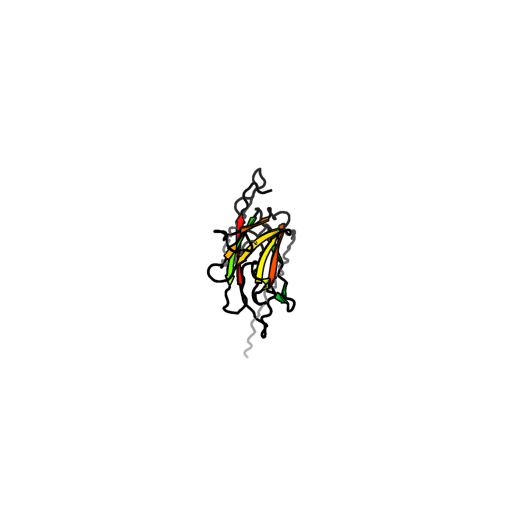8 219 ALA A O 1
ATOM 1596 N N . ASN A 1 220 ? -23.523 4.775 6.930 1.00 46.97 220 ASN A N 1
ATOM 1597 C CA . ASN A 1 220 ? -24.419 4.294 5.874 1.00 46.97 220 ASN A CA 1
ATOM 1598 C C . ASN A 1 220 ? -23.714 3.564 4.714 1.00 46.97 220 ASN A C 1
ATOM 1600 O O . ASN A 1 220 ? -24.287 3.448 3.634 1.00 46.97 220 ASN A O 1
ATOM 1604 N N . SER A 1 221 ? -22.476 3.100 4.890 1.00 40.66 221 SER A N 1
ATOM 1605 C CA . SER A 1 221 ? -21.771 2.328 3.854 1.00 40.66 221 SER A CA 1
ATOM 1606 C C . SER A 1 221 ? -21.958 0.820 4.062 1.00 40.66 221 SER A C 1
ATOM 1608 O O . SER A 1 221 ? -21.032 0.149 4.525 1.00 40.66 221 SER A O 1
ATOM 1610 N N . GLN A 1 222 ? -23.145 0.297 3.743 1.00 34.22 222 GLN A N 1
ATOM 1611 C CA . GLN A 1 222 ? -23.366 -1.134 3.489 1.00 34.22 222 GLN A CA 1
ATOM 1612 C C . GLN A 1 222 ? -23.764 -1.358 2.034 1.00 34.22 222 GLN A C 1
ATOM 1614 O O . GLN A 1 222 ? -24.577 -0.557 1.524 1.00 34.22 222 GLN A O 1
#

pLDDT: mean 78.46, std 18.55, range [34.22, 97.5]

Radius of gyration: 29.14 Å; Cα contacts (8 Å, |Δi|>4): 433; chains: 1; bounding box: 64×38×107 Å

Sequence (222 aa):
MKKKFLSLMMAAAVVATTSVSAFAAESNSNVTMPKEANIKETDDQTPTQDVYITGHVQDEQGEMPTASFKVTVPTAANFTVTNAGVVVGPELEVKNEGTQGIEVYATEFTKTTGGDLKVVKSTGLANAPRTSVALKLVVNGNDVAHLGAGGDENGVFKSGELTEKTPGGEKLLTLGAGANEAKTRKIKLEGTAGKGTTHVDKAVSDTFKLVLKIKKAPANSQ

Organism: NCBI:txid2763037

Solvent-accessible surface area (backbone atoms only — not comparable to full-atom values): 13872 Å² total; per-residue (Å²): 137,93,80,87,82,78,88,81,87,76,84,80,79,86,80,80,79,82,78,82,87,78,80,79,95,66,88,58,87,83,72,78,82,79,84,89,82,86,86,87,76,61,92,91,56,84,87,82,78,92,78,90,79,87,84,86,67,59,50,100,86,63,47,56,67,97,70,80,85,42,68,48,67,73,91,76,84,67,67,46,71,45,96,88,33,46,45,50,48,41,73,42,53,38,37,29,47,14,66,55,29,32,31,37,25,43,46,40,26,40,63,78,54,89,56,77,65,36,31,39,43,51,77,68,28,65,69,29,38,54,48,33,28,24,38,32,38,30,38,93,89,37,84,53,32,18,41,22,33,54,80,93,41,47,19,29,14,71,40,55,71,57,78,48,66,39,90,87,27,41,73,62,50,74,45,58,49,5,56,91,52,70,36,73,49,56,39,32,42,44,50,47,36,6,64,23,87,58,80,78,93,64,93,77,76,68,49,69,49,76,42,73,47,78,43,76,42,68,98,79,80,125

Secondary structure (DSSP, 8-state):
---PPPP---PPP---------S-----TT-PPPPP------TTS--------------TT-PPPS----EE--S----EE-TTSBEE--EEEEEE-SSS-EEEEEEEEEE-S-SS-EE--STTGGGS-TTEEEEEEEETTEEEEEEEBSGGG-EEESSTTS--B-TT-EEEEEE---SSS-EEEEEEEEEEE---S----S-----EEEEEEEEEPPTT--

Nearest PDB structures (foldseek):
  4y2l-assembly2_F  TM=3.768E-01  e=4.326E-03  Escherichia coli ETEC H10407
  2uy6-assembly1_C  TM=3.444E-01  e=5.584E-02  Escherichia coli
  5flu-assembly1_A  TM=3.638E-01  e=2.061E-01  Escherichia coli
  2uy7-assembly4_H  TM=3.158E-01  e=2.177E-01  Escherichia coli

Mean predicted aligned error: 13.54 Å

Foldseek 3Di:
DDDDDDDDDDDDDDDPPPPPPDDDPPCLVPDDDDDDDDDDDDPPDDDDDDDDDDDWDADPLQATDDDDWDKDWDPDWDWDQDPVQFIRGDKIKIKGQARFKKWKFFWWKEWPDDWQQFAAAPPPLQADPQSYKWKFKDWPNDGFWTAGYDVVLTGIARHSNSPHHDHRGTTRDMFGHDSPHMTMTIIIIGIGGHNHPDDDPDDIDTDMDTDMDMDGDPSPDD